Protein AF-A0A9D0BDF8-F1 (afdb_monomer)

Nearest PDB structures (foldseek):
  3rpx-assembly1_A  TM=2.434E-01  e=1.117E+00  Homo sapiens

Solvent-accessible surface area (backbone atoms only — not comparable to full-atom values): 18362 Å² total; per-residue (Å²): 134,88,81,87,85,87,86,87,80,88,89,82,82,80,90,77,87,82,80,87,76,87,83,81,85,88,82,87,87,82,87,82,90,82,86,87,84,90,85,91,86,85,92,78,85,82,84,83,81,87,69,88,80,82,84,83,92,78,92,82,90,80,85,90,83,89,82,81,89,81,90,84,88,79,90,85,92,78,92,77,92,78,86,87,81,85,83,79,83,76,85,73,82,85,75,82,74,79,57,76,63,60,61,54,57,58,58,61,70,69,71,66,81,78,69,90,42,50,74,74,43,56,71,68,56,55,42,22,70,72,40,80,70,56,58,59,74,75,45,75,49,71,53,50,76,67,57,33,53,51,50,22,63,71,64,72,43,79,70,94,62,54,65,46,56,32,30,64,60,91,62,35,33,40,37,69,48,74,37,61,34,90,84,43,59,36,32,35,38,39,33,34,40,78,72,22,25,65,44,55,45,56,24,31,43,50,63,96,66,40,70,68,63,59,37,63,89,54,31,56,59,46,49,70,35,37,66,40,98,86,62,42,59,65,61,84,69,85,80,50,92,88,16,58,47,39,50,50,28,52,54,42,51,53,35,49,49,49,53,51,48,61,59,48,70,62,36,80,80,56,82,78,135

Radius of gyration: 40.53 Å; Cα contacts (8 Å, |Δi|>4): 276; chains: 1; bounding box: 59×67×153 Å

Secondary structure (DSSP, 8-state):
-------PPP---------PPPPPP--------------------------SS----------------------------------------------HHHHHHHHHTT-----SSEE-S-HHHHHHHHTTT-PPPPEEEE--HHHHHHHHHHHSS--S-SEEEEEEETTEEEEEEEEESSSSEEEEEEEEETTEEEEEEEEEE--SS-GGGGSHHHHGGGTT--B-TTSSBSS-----TT-HHHHHHHHHHHHHHHHHHHHHHTTTT----

Sequence (273 aa):
MSDSGLQEWPVSRRGSRARVIPLARAATQRRAILEAPNRLKGKGQAVVCSSADGVIETGCRSATAAFRCLAADEHTTAESDILGCRVNNYHRPFVLFPNRYSLLSLLLLIASPLLAGGVYQQPEEFLSQTFDGSPPPATVVWLTGERKKAVTRLLGHRYPSLRVRYWRRGTRSAWILEEVGKSKPITAGFVVDAGRIERVKVLIFRESRGWEIRHDFFTDQFRDAGLNEQGELDRDIDGISGATLSVRAIRKLAALALYLDAQTGNQDVQTPP

pLDDT: mean 70.88, std 28.34, range [27.38, 98.81]

Structure (mmCIF, N/CA/C/O backbone):
data_AF-A0A9D0BDF8-F1
#
_entry.id   AF-A0A9D0BDF8-F1
#
loop_
_atom_site.group_PDB
_atom_site.id
_atom_site.type_symbol
_atom_site.label_atom_id
_atom_site.label_alt_id
_atom_site.label_comp_id
_atom_site.label_asym_id
_atom_site.label_entity_id
_atom_site.label_seq_id
_atom_site.pdbx_PDB_ins_code
_atom_site.Cartn_x
_atom_site.Cartn_y
_atom_site.Cartn_z
_atom_site.occupancy
_atom_site.B_iso_or_equiv
_atom_site.auth_seq_id
_atom_site.auth_comp_id
_atom_site.auth_asym_id
_atom_site.auth_atom_id
_atom_site.pdbx_PDB_model_num
ATOM 1 N N . MET A 1 1 ? 16.307 16.762 62.718 1.00 37.69 1 MET A N 1
ATOM 2 C CA . MET A 1 1 ? 17.251 15.649 62.497 1.00 37.69 1 MET A CA 1
ATOM 3 C C . MET A 1 1 ? 17.068 15.196 61.057 1.00 37.69 1 MET A C 1
ATOM 5 O O . MET A 1 1 ? 15.965 14.796 60.725 1.00 37.69 1 MET A O 1
ATOM 9 N N . SER A 1 2 ? 17.961 15.648 60.167 1.00 39.53 2 SER A N 1
ATOM 10 C CA . SER A 1 2 ? 19.038 14.841 59.535 1.00 39.53 2 SER A CA 1
ATOM 11 C C . SER A 1 2 ? 18.492 14.034 58.342 1.00 39.53 2 SER A C 1
ATOM 13 O O . SER A 1 2 ? 17.501 13.343 58.506 1.00 39.53 2 SER A O 1
ATOM 15 N N . ASP A 1 3 ? 19.046 14.038 57.134 1.00 38.34 3 ASP A N 1
ATOM 16 C CA . ASP A 1 3 ? 20.321 14.561 56.659 1.00 38.34 3 ASP A CA 1
ATOM 17 C C . ASP A 1 3 ? 20.301 14.659 55.118 1.00 38.34 3 ASP A C 1
ATOM 19 O O . ASP A 1 3 ? 19.626 13.898 54.428 1.00 38.34 3 ASP A O 1
ATOM 23 N N . SER A 1 4 ? 21.055 15.640 54.646 1.00 42.69 4 SER A N 1
ATOM 24 C CA . SER A 1 4 ? 21.729 15.886 53.367 1.00 42.69 4 SER A CA 1
ATOM 25 C C . SER A 1 4 ? 22.050 14.681 52.460 1.00 42.69 4 SER A C 1
ATOM 27 O O . SER A 1 4 ? 22.412 13.612 52.940 1.00 42.69 4 SER A O 1
ATOM 29 N N . GLY A 1 5 ? 22.107 14.897 51.134 1.00 36.50 5 GLY A N 1
ATOM 30 C CA . GLY A 1 5 ? 22.741 13.939 50.213 1.00 36.50 5 GLY A CA 1
ATOM 31 C C . GLY A 1 5 ? 22.673 14.287 48.722 1.00 36.50 5 GLY A C 1
ATOM 32 O O . GLY A 1 5 ? 21.816 13.783 48.010 1.00 36.50 5 GLY A O 1
ATOM 33 N N . LEU A 1 6 ? 23.586 15.149 48.270 1.00 39.00 6 LEU A N 1
ATOM 34 C CA . LEU A 1 6 ? 23.801 15.655 46.903 1.00 39.00 6 LEU A CA 1
ATOM 35 C C . LEU A 1 6 ? 24.035 14.581 45.821 1.00 39.00 6 LEU A C 1
ATOM 37 O O . LEU A 1 6 ? 24.710 13.587 46.076 1.00 39.00 6 LEU A O 1
ATOM 41 N N . GLN A 1 7 ? 23.679 14.904 44.568 1.00 35.69 7 GLN A N 1
ATOM 42 C CA . GLN A 1 7 ? 24.545 14.608 43.414 1.00 35.69 7 GLN A CA 1
ATOM 43 C C . GLN A 1 7 ? 24.289 15.579 42.246 1.00 35.69 7 GLN A C 1
ATOM 45 O O . GLN A 1 7 ? 23.385 15.408 41.430 1.00 35.69 7 GLN A O 1
ATOM 50 N N . GLU A 1 8 ? 25.117 16.623 42.190 1.00 32.56 8 GLU A N 1
ATOM 51 C CA . GLU A 1 8 ? 25.269 17.528 41.049 1.00 32.56 8 GLU A CA 1
ATOM 52 C C . GLU A 1 8 ? 26.196 16.905 39.989 1.00 32.56 8 GLU A C 1
ATOM 54 O O . GLU A 1 8 ? 27.201 16.270 40.314 1.00 32.56 8 GLU A O 1
ATOM 59 N N . TRP A 1 9 ? 25.868 17.109 38.710 1.00 37.47 9 TRP A N 1
ATOM 60 C CA . TRP A 1 9 ? 26.672 16.688 37.558 1.00 37.47 9 TRP A CA 1
ATOM 61 C C . TRP A 1 9 ? 27.488 17.865 36.990 1.00 37.47 9 TRP A C 1
ATOM 63 O O . TRP A 1 9 ? 26.939 18.957 36.825 1.00 37.47 9 TRP A O 1
ATOM 73 N N . PRO A 1 10 ? 28.767 17.673 36.608 1.00 40.97 10 PRO A N 1
ATOM 74 C CA . PRO A 1 10 ? 29.598 18.748 36.078 1.00 40.97 10 PRO A CA 1
ATOM 75 C C . PRO A 1 10 ? 29.348 18.965 34.579 1.00 40.97 10 PRO A C 1
ATOM 77 O O . PRO A 1 10 ? 29.675 18.121 33.743 1.00 40.97 10 PRO A O 1
ATOM 80 N N . VAL A 1 11 ? 28.847 20.146 34.209 1.00 40.78 11 VAL A N 1
ATOM 81 C CA . VAL A 1 11 ? 28.832 20.604 32.812 1.00 40.78 11 VAL A CA 1
ATOM 82 C C . VAL A 1 11 ? 30.118 21.378 32.540 1.00 40.78 11 VAL A C 1
ATOM 84 O O . VAL A 1 11 ? 30.297 22.508 32.986 1.00 40.78 11 VAL A O 1
ATOM 87 N N . SER A 1 12 ? 31.022 20.777 31.764 1.00 37.88 12 SER A N 1
ATOM 88 C CA . SER A 1 12 ? 32.136 21.488 31.135 1.00 37.88 12 SER A CA 1
ATOM 89 C C . SER A 1 12 ? 32.077 21.307 29.621 1.00 37.88 12 SER A C 1
ATOM 91 O O . SER A 1 12 ? 32.022 20.180 29.132 1.00 37.88 12 SER A O 1
ATOM 93 N N . ARG A 1 13 ? 32.134 22.424 28.883 1.00 37.81 13 ARG A N 1
ATOM 94 C CA . ARG A 1 13 ? 33.117 22.720 27.818 1.00 37.81 13 ARG A CA 1
ATOM 95 C C . ARG A 1 13 ? 32.580 23.732 26.797 1.00 37.81 13 ARG A C 1
ATOM 97 O O . ARG A 1 13 ? 31.610 23.491 26.097 1.00 37.81 13 ARG A O 1
ATOM 104 N N . ARG A 1 14 ? 33.391 24.784 26.649 1.00 39.09 14 ARG A N 1
ATOM 105 C CA . ARG A 1 14 ? 33.867 25.399 25.398 1.00 39.09 14 ARG A CA 1
ATOM 106 C C . ARG A 1 14 ? 32.837 25.917 24.388 1.00 39.09 14 ARG A C 1
ATOM 108 O O . ARG A 1 14 ? 32.332 25.207 23.533 1.00 39.09 14 ARG A O 1
ATOM 115 N N . GLY A 1 15 ? 32.751 27.246 24.416 1.00 36.91 15 GLY A N 1
ATOM 116 C CA . GLY A 1 15 ? 32.828 28.172 23.286 1.00 36.91 15 GLY A CA 1
ATOM 117 C C . GLY A 1 15 ? 32.858 27.600 21.867 1.00 36.91 15 GLY A C 1
ATOM 118 O O . GLY A 1 15 ? 33.781 26.894 21.468 1.00 36.91 15 GLY A O 1
ATOM 119 N N . SER A 1 16 ? 31.912 28.070 21.062 1.00 37.31 16 SER A N 1
ATOM 120 C CA . SER A 1 16 ? 32.043 28.155 19.612 1.00 37.31 16 SER A CA 1
ATOM 121 C C . SER A 1 16 ? 31.445 29.479 19.152 1.00 37.31 16 SER A C 1
ATOM 123 O O . SER A 1 16 ? 30.255 29.739 19.304 1.00 37.31 16 SER A O 1
ATOM 125 N N . ARG A 1 17 ? 32.325 30.351 18.649 1.00 36.19 17 ARG A N 1
ATOM 126 C CA . ARG A 1 17 ? 31.989 31.632 18.023 1.00 36.19 17 ARG A CA 1
ATOM 127 C C . ARG A 1 17 ? 31.141 31.362 16.778 1.00 36.19 17 ARG A C 1
ATOM 129 O O . ARG A 1 17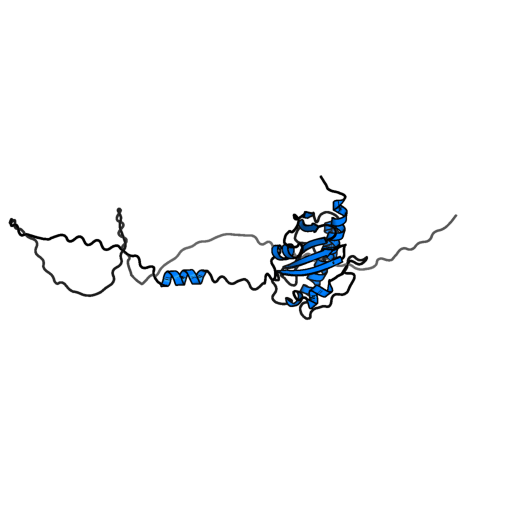 ? 31.645 30.791 15.812 1.00 36.19 17 ARG A O 1
ATOM 136 N N . ALA A 1 18 ? 29.887 31.804 16.786 1.00 33.88 18 ALA A N 1
ATOM 137 C CA . ALA A 1 18 ? 29.062 31.867 15.588 1.00 33.88 18 ALA A CA 1
ATOM 138 C C . ALA A 1 18 ? 29.604 32.974 14.671 1.00 33.88 18 ALA A C 1
ATOM 140 O O . ALA A 1 18 ? 29.639 34.150 15.032 1.00 33.88 18 ALA A O 1
ATOM 141 N N . ARG A 1 19 ? 30.092 32.574 13.495 1.00 35.50 19 ARG A N 1
ATOM 142 C CA . ARG A 1 19 ? 30.573 33.467 12.442 1.00 35.50 19 ARG A CA 1
ATOM 143 C C . ARG A 1 19 ? 29.362 33.842 11.583 1.00 35.50 19 ARG A C 1
ATOM 145 O O . ARG A 1 19 ? 28.806 32.990 10.901 1.00 35.50 19 ARG A O 1
ATOM 152 N N . VAL A 1 20 ? 28.931 35.097 11.671 1.00 35.53 20 VAL A N 1
ATOM 153 C CA . VAL A 1 20 ? 27.854 35.663 10.849 1.00 35.53 20 VAL A CA 1
ATOM 154 C C . VAL A 1 20 ? 28.408 35.904 9.441 1.00 35.53 20 VAL A C 1
ATOM 156 O O . VAL A 1 20 ? 29.346 36.679 9.273 1.00 35.53 20 VAL A O 1
ATOM 159 N N . ILE A 1 21 ? 27.855 35.216 8.441 1.00 35.53 21 ILE A N 1
ATOM 160 C CA . ILE A 1 21 ? 28.111 35.453 7.013 1.00 35.53 21 ILE A CA 1
ATOM 161 C C . ILE A 1 21 ? 26.899 36.226 6.469 1.00 35.53 21 ILE A C 1
ATOM 163 O O . ILE A 1 21 ? 25.776 35.742 6.625 1.00 35.53 21 ILE A O 1
ATOM 167 N N . PRO A 1 22 ? 27.069 37.415 5.866 1.00 37.50 22 PRO A N 1
ATOM 168 C CA . PRO A 1 22 ? 25.944 38.186 5.353 1.00 37.50 22 PRO A CA 1
ATOM 169 C C . PRO A 1 22 ? 25.428 37.612 4.023 1.00 37.50 22 PRO A C 1
ATOM 171 O O . PRO A 1 22 ? 26.199 37.365 3.096 1.00 37.50 22 PRO A O 1
ATOM 174 N N . LEU A 1 23 ? 24.104 37.443 3.923 1.00 36.75 23 LEU A N 1
ATOM 175 C CA . LEU A 1 23 ? 23.395 37.215 2.663 1.00 36.75 23 LEU A CA 1
ATOM 176 C C . LEU A 1 23 ? 23.435 38.492 1.810 1.00 36.75 23 LEU A C 1
ATOM 178 O O . LEU A 1 23 ? 22.924 39.539 2.212 1.00 36.75 23 LEU A O 1
ATOM 182 N N . ALA A 1 24 ? 24.002 38.387 0.610 1.00 36.03 24 ALA A N 1
ATOM 183 C CA . ALA A 1 24 ? 23.931 39.422 -0.410 1.00 36.03 24 ALA A CA 1
ATOM 184 C C . ALA A 1 24 ? 22.503 39.524 -0.980 1.00 36.03 24 ALA A C 1
ATOM 186 O O . ALA A 1 24 ? 21.914 38.539 -1.426 1.00 36.03 24 ALA A O 1
ATOM 187 N N . ARG A 1 25 ? 21.959 40.746 -0.962 1.00 33.75 25 ARG A N 1
ATOM 188 C CA . ARG A 1 25 ? 20.724 41.161 -1.640 1.00 33.75 25 ARG A CA 1
ATOM 189 C C . ARG A 1 25 ? 20.909 41.085 -3.158 1.00 33.75 25 ARG A C 1
ATOM 191 O O . ARG A 1 25 ? 21.804 41.733 -3.689 1.00 33.75 25 ARG A O 1
ATOM 198 N N . ALA A 1 26 ? 20.004 40.401 -3.853 1.00 34.12 26 ALA A N 1
ATOM 199 C CA . ALA A 1 26 ? 19.794 40.581 -5.285 1.00 34.12 26 ALA A CA 1
ATOM 200 C C . ALA A 1 26 ? 18.533 41.429 -5.495 1.00 34.12 26 ALA A C 1
ATOM 202 O O . ALA A 1 26 ? 17.416 40.978 -5.255 1.00 34.12 26 ALA A O 1
ATOM 203 N N . ALA A 1 27 ? 18.725 42.671 -5.925 1.00 32.84 27 ALA A N 1
ATOM 204 C CA . ALA A 1 27 ? 17.692 43.501 -6.521 1.00 32.84 27 ALA A CA 1
ATOM 205 C C . ALA A 1 27 ? 18.365 44.397 -7.560 1.00 32.84 27 ALA A C 1
ATOM 207 O O . ALA A 1 27 ? 19.327 45.090 -7.230 1.00 32.84 27 ALA A O 1
ATOM 208 N N . THR A 1 28 ? 17.852 44.403 -8.790 1.00 32.88 28 THR A N 1
ATOM 209 C CA . THR A 1 28 ? 17.355 45.607 -9.484 1.00 32.88 28 THR A CA 1
ATOM 210 C C . THR A 1 28 ? 17.317 45.380 -10.996 1.00 32.88 28 THR A C 1
ATOM 212 O O . THR A 1 28 ? 18.282 44.994 -11.644 1.00 32.88 28 THR A O 1
ATOM 215 N N . GLN A 1 29 ? 16.135 45.650 -11.524 1.00 37.53 29 GLN A N 1
ATOM 216 C CA . GLN A 1 29 ? 15.699 45.685 -12.909 1.00 37.53 29 GLN A CA 1
ATOM 217 C C . GLN A 1 29 ? 15.953 47.088 -13.491 1.00 37.53 29 GLN A C 1
ATOM 219 O O . GLN A 1 29 ? 15.623 48.051 -12.804 1.00 37.53 29 GLN A O 1
ATOM 224 N N . ARG A 1 30 ? 16.449 47.217 -14.740 1.00 34.56 30 ARG A N 1
ATOM 225 C CA . ARG A 1 30 ? 15.969 48.163 -15.794 1.00 34.56 30 ARG A CA 1
ATOM 226 C C . ARG A 1 30 ? 16.976 48.440 -16.930 1.00 34.56 30 ARG A C 1
ATOM 228 O O . ARG A 1 30 ? 18.119 48.768 -16.654 1.00 34.56 30 ARG A O 1
ATOM 235 N N . ARG A 1 31 ? 16.390 48.552 -18.142 1.00 32.47 31 ARG A N 1
ATOM 236 C CA . ARG A 1 31 ? 16.770 49.369 -19.331 1.00 32.47 31 ARG A CA 1
ATOM 237 C C . ARG A 1 31 ? 18.073 48.954 -20.055 1.00 32.47 31 ARG A C 1
ATOM 239 O O . ARG A 1 31 ? 18.980 48.451 -19.428 1.00 32.47 31 ARG A O 1
ATOM 246 N N . ALA A 1 32 ? 18.240 49.098 -21.370 1.00 29.33 32 ALA A N 1
ATOM 247 C CA . ALA A 1 32 ? 17.619 49.998 -22.337 1.00 29.33 32 ALA A CA 1
ATOM 248 C C . ALA A 1 3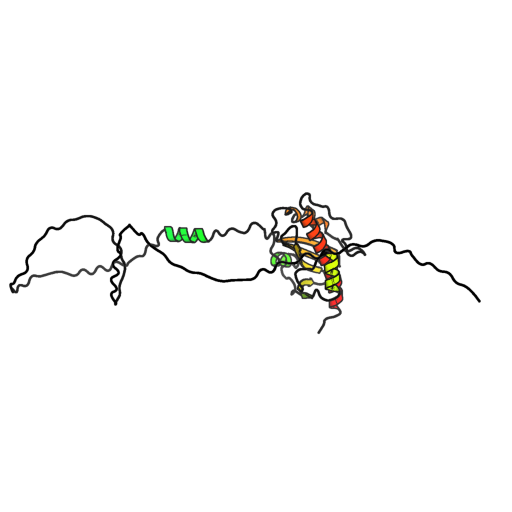2 ? 17.624 49.403 -23.762 1.00 29.33 32 ALA A C 1
ATOM 250 O O . ALA A 1 32 ? 18.473 48.591 -24.115 1.00 29.33 32 ALA A O 1
ATOM 251 N N . ILE A 1 33 ? 16.670 49.884 -24.557 1.00 35.75 33 ILE A N 1
ATOM 252 C CA . ILE A 1 33 ? 16.632 49.888 -26.023 1.00 35.75 33 ILE A CA 1
ATOM 253 C C . ILE A 1 33 ? 17.636 50.937 -26.537 1.00 35.75 33 ILE A C 1
ATOM 255 O O . ILE A 1 33 ? 17.695 52.006 -25.931 1.00 35.75 33 ILE A O 1
ATOM 259 N N . LEU A 1 34 ? 18.347 50.662 -27.643 1.00 31.53 34 LEU A N 1
ATOM 260 C CA . LEU A 1 34 ? 18.823 51.651 -28.634 1.00 31.53 34 LEU A CA 1
ATOM 261 C C . LEU A 1 34 ? 19.295 50.959 -29.943 1.00 31.53 34 LEU A C 1
ATOM 263 O O . LEU A 1 34 ? 20.257 50.198 -29.954 1.00 31.53 34 LEU A O 1
ATOM 267 N N . GLU A 1 35 ? 18.498 51.195 -30.992 1.00 28.38 35 GLU A N 1
ATOM 268 C CA . GLU A 1 35 ? 18.730 51.355 -32.452 1.00 28.38 35 GLU A CA 1
ATOM 269 C C . GLU A 1 35 ? 20.159 51.142 -33.027 1.00 28.38 35 GLU A C 1
ATOM 271 O O . GLU A 1 35 ? 21.114 51.717 -32.524 1.00 28.38 35 GLU A O 1
ATOM 276 N N . ALA A 1 36 ? 20.387 50.264 -34.031 1.00 28.02 36 ALA A N 1
ATOM 277 C CA . ALA A 1 36 ? 20.194 50.372 -35.512 1.00 28.02 36 ALA A CA 1
ATOM 278 C C . ALA A 1 36 ? 21.563 50.594 -36.245 1.00 28.02 36 ALA A C 1
ATOM 280 O O . ALA A 1 36 ? 22.527 50.890 -35.544 1.00 28.02 36 ALA A O 1
ATOM 281 N N . PRO A 1 37 ? 21.748 50.518 -37.596 1.00 42.09 37 PRO A N 1
ATOM 282 C CA . PRO A 1 37 ? 20.917 50.003 -38.698 1.00 42.09 37 PRO A CA 1
ATOM 283 C C . PRO A 1 37 ? 21.673 49.147 -39.781 1.00 42.09 37 PRO A C 1
ATOM 285 O O . PRO A 1 37 ? 22.894 49.059 -39.825 1.00 42.09 37 PRO A O 1
ATOM 288 N N . ASN A 1 38 ? 20.885 48.635 -40.741 1.00 27.38 38 ASN A N 1
ATOM 289 C CA . ASN A 1 38 ? 21.140 48.476 -42.192 1.00 27.38 38 ASN A CA 1
ATOM 290 C C . ASN A 1 38 ? 22.241 47.532 -42.741 1.00 27.38 38 ASN A C 1
ATOM 292 O O . ASN A 1 38 ? 23.428 47.825 -42.656 1.00 27.38 38 ASN A O 1
ATOM 296 N N . ARG A 1 39 ? 21.828 46.527 -43.538 1.00 28.52 39 ARG A N 1
ATOM 297 C CA . ARG A 1 39 ? 22.073 46.485 -45.004 1.00 28.52 39 ARG A CA 1
ATOM 298 C C . ARG A 1 39 ? 21.407 45.253 -45.639 1.00 28.52 39 ARG A C 1
ATOM 300 O O . ARG A 1 39 ? 21.904 44.136 -45.547 1.00 28.52 39 ARG A O 1
ATOM 307 N N . LEU A 1 40 ? 20.302 45.493 -46.343 1.00 33.44 40 LEU A N 1
ATOM 308 C CA . LEU A 1 40 ? 19.636 44.543 -47.239 1.00 33.44 40 LEU A CA 1
ATOM 309 C C . LEU A 1 40 ? 20.284 44.563 -48.634 1.00 33.44 40 LEU A C 1
ATOM 311 O O . LEU A 1 40 ? 20.531 45.631 -49.197 1.00 33.44 40 LEU A O 1
ATOM 315 N N . LYS A 1 41 ? 20.471 43.385 -49.237 1.00 31.59 41 LYS A N 1
ATOM 316 C CA . LYS A 1 41 ? 20.535 43.190 -50.695 1.00 31.59 41 LYS A CA 1
ATOM 317 C C . LYS A 1 41 ? 19.875 41.854 -51.035 1.00 31.59 41 LYS A C 1
ATOM 319 O O . LYS A 1 41 ? 20.350 40.814 -50.604 1.00 31.59 41 LYS A O 1
ATOM 324 N N . GLY A 1 42 ? 18.810 41.904 -51.831 1.00 30.91 42 GLY A N 1
ATOM 325 C CA . GLY A 1 42 ? 18.165 40.719 -52.402 1.00 30.91 42 GLY A CA 1
ATOM 326 C C . GLY A 1 42 ? 16.703 40.981 -52.735 1.00 30.91 42 GLY A C 1
ATOM 327 O O . GLY A 1 42 ? 15.824 40.644 -51.957 1.00 30.91 42 GLY A O 1
ATOM 328 N N . LYS A 1 43 ? 16.470 41.667 -53.857 1.00 32.09 43 LYS A N 1
ATOM 329 C CA . LYS A 1 43 ? 15.164 42.118 -54.354 1.00 32.09 43 LYS A CA 1
ATOM 330 C C . LYS A 1 43 ? 14.266 40.942 -54.762 1.00 32.09 43 LYS A C 1
ATOM 332 O O . LYS A 1 43 ? 14.699 40.070 -55.503 1.00 32.09 43 LYS A O 1
ATOM 337 N N . GLY A 1 44 ? 13.001 41.030 -54.367 1.00 32.16 44 GLY A N 1
ATOM 338 C CA . GLY A 1 44 ? 11.866 40.274 -54.893 1.00 32.16 44 GLY A CA 1
ATOM 339 C C . GLY A 1 44 ? 10.589 40.924 -54.371 1.00 32.16 44 GLY A C 1
ATOM 340 O O . GLY A 1 44 ? 10.078 40.531 -53.330 1.00 32.16 44 GLY A O 1
ATOM 341 N N . GLN A 1 45 ? 10.161 42.011 -55.016 1.00 35.12 45 GLN A N 1
ATOM 342 C CA . GLN A 1 45 ? 8.965 42.768 -54.642 1.00 35.12 45 GLN A CA 1
ATOM 343 C C . GLN A 1 45 ? 7.710 41.920 -54.884 1.00 35.12 45 GLN A C 1
ATOM 345 O O . GLN A 1 45 ? 7.429 41.542 -56.018 1.00 35.12 45 GLN A O 1
ATOM 350 N N . ALA A 1 46 ? 6.955 41.661 -53.817 1.00 31.48 46 ALA A N 1
ATOM 351 C CA . ALA A 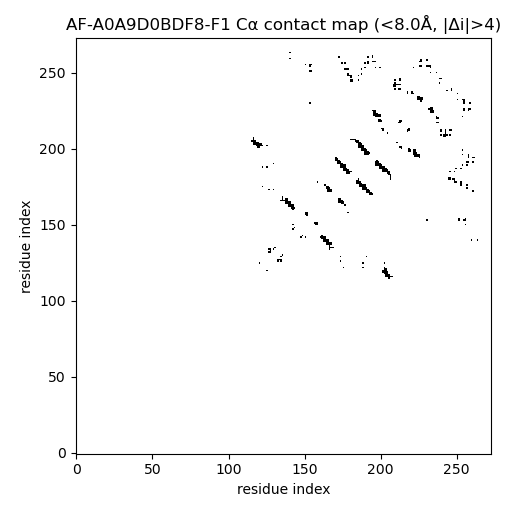1 46 ? 5.554 41.278 -53.895 1.00 31.48 46 ALA A CA 1
ATOM 352 C C . ALA A 1 46 ? 4.729 42.564 -54.027 1.00 31.48 46 ALA A C 1
ATOM 354 O O . ALA A 1 46 ? 4.750 43.419 -53.140 1.00 31.48 46 ALA A O 1
ATOM 355 N N . VAL A 1 47 ? 4.045 42.720 -55.156 1.00 32.41 47 VAL A N 1
ATOM 356 C CA . VAL A 1 47 ? 3.031 43.759 -55.339 1.00 32.41 47 VAL A CA 1
ATOM 357 C C . VAL A 1 47 ? 1.741 43.222 -54.728 1.00 32.41 47 VAL A C 1
ATOM 359 O O . VAL A 1 47 ? 1.182 42.242 -55.211 1.00 32.41 47 VAL A O 1
ATOM 362 N N . VAL A 1 48 ? 1.307 43.840 -53.631 1.00 29.53 48 VAL A N 1
ATOM 363 C CA . VAL A 1 48 ? -0.010 43.616 -53.029 1.00 29.53 48 VAL A CA 1
ATOM 364 C C . VAL A 1 48 ? -0.987 44.543 -53.743 1.00 29.53 48 VAL A C 1
ATOM 366 O O . VAL A 1 48 ? -0.975 45.750 -53.514 1.00 29.53 48 VAL A O 1
ATOM 369 N N . CYS A 1 49 ? -1.823 43.982 -54.612 1.00 28.36 49 CYS A N 1
ATOM 370 C CA . CYS A 1 49 ? -3.041 44.642 -55.066 1.00 28.36 49 CYS A CA 1
ATOM 371 C C . CYS A 1 49 ? -4.166 44.206 -54.125 1.00 28.36 49 CYS A C 1
ATOM 373 O O . CYS A 1 49 ? -4.545 43.039 -54.111 1.00 28.36 49 CYS A O 1
ATOM 375 N N . SER A 1 50 ? -4.666 45.134 -53.310 1.00 29.64 50 SER A N 1
ATOM 376 C CA . SER A 1 50 ? -5.931 44.961 -52.598 1.00 29.64 50 SER A CA 1
ATOM 377 C C . SER A 1 50 ? -7.048 45.395 -53.539 1.00 29.64 50 SER A C 1
ATOM 379 O O . SER A 1 50 ? -7.124 46.574 -53.885 1.00 29.64 50 SER A O 1
ATOM 381 N N . SER A 1 51 ? -7.897 44.462 -53.961 1.00 32.97 51 SER A N 1
ATOM 382 C CA . SER A 1 51 ? -9.246 44.788 -54.410 1.00 32.97 51 SER A CA 1
ATOM 383 C C . SER A 1 51 ? -10.214 44.330 -53.329 1.00 32.97 51 SER A C 1
ATOM 385 O O . SER A 1 51 ? -10.201 43.170 -52.910 1.00 32.97 51 SER A O 1
ATOM 387 N N . ALA A 1 52 ? -11.047 45.262 -52.867 1.00 43.03 52 ALA A N 1
ATOM 388 C CA . ALA A 1 52 ? -12.330 44.891 -52.301 1.00 43.03 52 ALA A CA 1
ATOM 389 C C . ALA A 1 52 ? -13.077 44.064 -53.358 1.00 43.03 52 ALA A C 1
ATOM 391 O O . ALA A 1 52 ? -12.945 44.328 -54.552 1.00 43.03 52 ALA A O 1
ATOM 392 N N . ASP A 1 53 ? -13.816 43.068 -52.887 1.00 36.16 53 ASP A N 1
ATOM 393 C CA . ASP A 1 53 ? -14.692 42.197 -53.672 1.00 36.16 53 ASP A CA 1
ATOM 394 C C . ASP A 1 53 ? -14.017 40.981 -54.328 1.00 36.16 53 ASP A C 1
ATOM 396 O O . ASP A 1 53 ? -13.819 40.907 -55.531 1.00 36.16 53 ASP A O 1
ATOM 400 N N . GLY A 1 54 ? -13.770 39.971 -53.486 1.00 33.81 54 GLY A N 1
ATOM 401 C CA . GLY A 1 54 ? -14.073 38.570 -53.792 1.00 33.81 54 GLY A CA 1
ATOM 402 C C . GLY A 1 54 ? -13.179 37.794 -54.774 1.00 33.81 54 GLY A C 1
ATOM 403 O O . GLY A 1 54 ? -12.731 38.285 -55.797 1.00 33.81 54 GLY A O 1
ATOM 404 N N . VAL A 1 55 ? -13.101 36.485 -54.493 1.00 30.66 55 VAL A N 1
ATOM 405 C CA . VAL A 1 55 ? -12.886 35.374 -55.446 1.00 30.66 55 VAL A CA 1
ATOM 406 C C . VAL A 1 55 ? -11.438 34.860 -55.645 1.00 30.66 55 VAL A C 1
ATOM 408 O O . VAL A 1 55 ? -10.615 35.439 -56.336 1.00 30.66 55 VAL A O 1
ATOM 411 N N . ILE A 1 56 ? -11.227 33.664 -55.067 1.00 30.42 56 ILE A N 1
ATOM 412 C CA . ILE A 1 56 ? -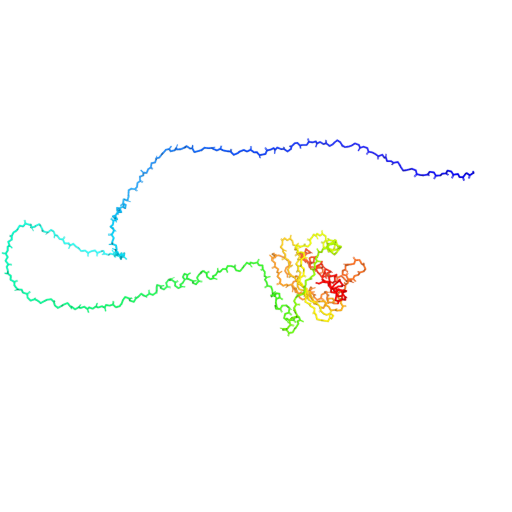10.587 32.439 -55.605 1.00 30.42 56 ILE A CA 1
ATOM 413 C C . ILE A 1 56 ? -9.131 32.530 -56.113 1.00 30.42 56 ILE A C 1
ATOM 415 O O . ILE A 1 56 ? -8.858 32.948 -57.233 1.00 30.42 56 ILE A O 1
ATOM 419 N N . GLU A 1 57 ? -8.207 31.936 -55.346 1.00 31.69 57 GLU A N 1
ATOM 420 C CA . GLU A 1 57 ? -6.912 31.467 -55.852 1.00 31.69 57 GLU A CA 1
ATOM 421 C C . GLU A 1 57 ? -7.059 30.102 -56.550 1.00 31.69 57 GLU A C 1
ATOM 423 O O . GLU A 1 57 ? -7.363 29.089 -55.920 1.00 31.69 57 GLU A O 1
ATOM 428 N N . THR A 1 58 ? -6.734 30.043 -57.841 1.00 36.53 58 THR A N 1
ATOM 429 C CA . THR A 1 58 ? -6.195 28.825 -58.464 1.00 36.53 58 THR A CA 1
ATOM 430 C C . THR A 1 58 ? -4.886 29.165 -59.156 1.00 36.53 58 THR A C 1
ATOM 432 O O . THR A 1 58 ? -4.864 29.847 -60.179 1.00 36.53 58 THR A O 1
ATOM 435 N N . GLY A 1 59 ? -3.785 28.682 -58.580 1.00 33.72 59 GLY A N 1
ATOM 436 C CA . GLY A 1 59 ? -2.459 28.752 -59.177 1.00 33.72 59 GLY A CA 1
ATOM 437 C C . GLY A 1 59 ? -2.339 27.809 -60.372 1.00 33.72 59 GLY A C 1
ATOM 438 O O . GLY A 1 59 ? -2.594 26.612 -60.256 1.00 33.72 59 GLY A O 1
ATOM 439 N N . CYS A 1 60 ? -1.895 28.344 -61.508 1.00 29.36 60 CYS A N 1
ATOM 440 C CA . CYS A 1 60 ? -1.518 27.560 -62.677 1.00 29.36 60 CYS A CA 1
ATOM 441 C C . CYS A 1 60 ? -0.053 27.857 -63.030 1.00 29.36 60 CYS A C 1
ATOM 443 O O . CYS A 1 60 ? 0.295 28.966 -63.430 1.00 29.36 60 CYS A O 1
ATOM 445 N N . ARG A 1 61 ? 0.819 26.855 -62.856 1.00 34.12 61 ARG A N 1
ATOM 446 C CA . ARG A 1 61 ? 2.154 26.780 -63.470 1.00 34.12 61 ARG A CA 1
ATOM 447 C C . ARG A 1 61 ? 2.061 25.828 -64.661 1.00 34.12 61 ARG A C 1
ATOM 449 O O . ARG A 1 61 ? 1.752 24.667 -64.433 1.00 34.12 61 ARG A O 1
ATOM 456 N N . SER A 1 62 ? 2.364 26.297 -65.872 1.00 32.94 62 SER A N 1
ATOM 457 C CA . SER A 1 62 ? 2.966 25.549 -67.002 1.00 32.94 62 SER A CA 1
ATOM 458 C C . SER A 1 62 ? 2.927 26.468 -68.234 1.00 32.94 62 SER A C 1
ATOM 460 O O . SER A 1 62 ? 1.870 26.986 -68.566 1.00 32.94 62 SER A O 1
ATOM 462 N N . ALA A 1 63 ? 4.067 26.962 -68.712 1.00 34.25 63 ALA A N 1
ATOM 463 C CA . ALA A 1 63 ? 4.819 26.459 -69.869 1.00 34.25 63 ALA A CA 1
ATOM 464 C C . ALA A 1 63 ? 4.127 26.644 -71.241 1.00 34.25 63 ALA A C 1
ATOM 466 O O . ALA A 1 63 ? 3.134 25.998 -71.554 1.00 34.25 63 ALA A O 1
ATOM 467 N N . THR A 1 64 ? 4.797 27.460 -72.064 1.00 35.44 64 THR A N 1
ATOM 468 C CA . THR A 1 64 ? 4.863 27.405 -73.536 1.00 35.44 64 THR A CA 1
ATOM 469 C C . THR A 1 64 ? 3.634 27.853 -74.333 1.00 35.44 64 THR A C 1
ATOM 471 O O . THR A 1 64 ? 2.706 27.085 -74.534 1.00 35.44 64 THR A O 1
ATOM 474 N N . ALA A 1 65 ? 3.700 29.056 -74.913 1.00 34.97 65 ALA A N 1
ATOM 475 C CA . ALA A 1 65 ? 3.595 29.292 -76.363 1.00 34.97 65 ALA A CA 1
ATOM 476 C C . ALA A 1 65 ? 3.452 30.794 -76.652 1.00 34.97 65 ALA A C 1
ATOM 478 O O . ALA A 1 65 ? 2.716 31.518 -75.989 1.00 34.97 65 ALA A O 1
ATOM 479 N N . ALA A 1 66 ? 4.207 31.246 -77.646 1.00 33.88 66 ALA A N 1
ATOM 480 C CA . ALA A 1 66 ? 4.277 32.615 -78.121 1.00 33.88 66 ALA A CA 1
ATOM 481 C C . ALA A 1 66 ? 2.993 33.056 -78.837 1.00 33.88 66 ALA A C 1
ATOM 483 O O . ALA A 1 66 ? 2.445 32.288 -79.622 1.00 33.88 66 ALA A O 1
ATOM 484 N N . PHE A 1 67 ? 2.620 34.330 -78.694 1.00 32.19 67 PHE A N 1
ATOM 485 C CA . PHE A 1 67 ? 1.969 35.062 -79.779 1.00 32.19 67 PHE A CA 1
ATOM 486 C C . PHE A 1 67 ? 2.572 36.460 -79.928 1.00 32.19 67 PHE A C 1
ATOM 488 O O . PHE A 1 67 ? 2.820 37.177 -78.960 1.00 32.19 67 PHE A O 1
ATOM 495 N N . ARG A 1 68 ? 2.892 36.759 -81.187 1.00 31.27 68 ARG A N 1
ATOM 496 C CA . ARG A 1 68 ? 3.519 37.968 -81.719 1.00 31.27 68 ARG A CA 1
ATOM 497 C C . ARG A 1 68 ? 2.491 39.099 -81.831 1.00 31.27 68 ARG A C 1
ATOM 499 O O . ARG A 1 68 ? 1.299 38.842 -81.936 1.00 31.27 68 ARG A O 1
ATOM 506 N N . CYS A 1 69 ? 3.021 40.319 -81.863 1.00 29.98 69 CYS A N 1
ATOM 507 C CA . CYS A 1 69 ? 2.368 41.611 -82.071 1.00 29.98 69 CYS A CA 1
ATOM 508 C C . CYS A 1 69 ? 1.210 41.625 -83.081 1.00 29.98 69 CYS A C 1
ATOM 510 O O . CYS A 1 69 ? 1.335 41.020 -84.140 1.00 29.98 69 CYS A O 1
ATOM 512 N N . LEU A 1 70 ? 0.228 42.503 -82.855 1.00 34.28 70 LEU A N 1
ATOM 513 C CA . LEU A 1 70 ? -0.114 43.544 -83.831 1.00 34.28 70 LEU A CA 1
ATOM 514 C C . LEU A 1 70 ? -0.810 44.717 -83.122 1.00 34.28 70 LEU A C 1
ATOM 516 O O . LEU A 1 70 ? -1.761 44.525 -82.370 1.00 34.28 70 LEU A O 1
ATOM 520 N N . ALA A 1 71 ? -0.294 45.919 -83.356 1.00 37.53 71 ALA A N 1
ATOM 521 C CA . ALA A 1 71 ? -0.984 47.170 -83.090 1.00 37.53 71 ALA A CA 1
ATOM 522 C C . ALA A 1 71 ? -2.029 47.403 -84.189 1.00 37.53 71 ALA A C 1
ATOM 524 O O . ALA A 1 71 ? -1.717 47.183 -85.357 1.00 37.53 71 ALA A O 1
ATOM 525 N N . ALA A 1 72 ? -3.220 47.864 -83.814 1.00 33.19 72 ALA A N 1
ATOM 526 C CA . ALA A 1 72 ? -4.122 48.647 -84.655 1.00 33.19 72 ALA A CA 1
ATOM 527 C C . ALA A 1 72 ? -5.268 49.154 -83.770 1.00 33.19 72 ALA A C 1
ATOM 529 O O . ALA A 1 72 ? -6.100 48.369 -83.324 1.00 33.19 72 ALA A O 1
ATOM 530 N N . ASP A 1 73 ? -5.278 50.455 -83.506 1.00 32.81 73 ASP A N 1
ATOM 531 C CA . ASP A 1 73 ? -6.467 51.190 -83.094 1.00 32.81 73 ASP A CA 1
ATOM 532 C C . ASP A 1 73 ? -6.690 52.225 -84.195 1.00 32.81 73 ASP A C 1
ATOM 534 O O . ASP A 1 73 ? -5.820 53.062 -84.415 1.00 32.81 73 ASP A O 1
ATOM 538 N N . GLU A 1 74 ? -7.757 52.058 -84.972 1.00 37.22 74 GLU A N 1
ATOM 539 C CA . GLU A 1 74 ? -8.599 53.152 -85.462 1.00 37.22 74 GLU A CA 1
ATOM 540 C C . GLU A 1 74 ? -9.757 52.600 -86.303 1.00 37.22 74 GLU A C 1
ATOM 542 O O . GLU A 1 74 ? -9.568 51.806 -87.220 1.00 37.22 74 GLU A O 1
ATOM 547 N N . HIS A 1 75 ? -10.953 53.077 -85.948 1.00 36.38 75 HIS A N 1
ATOM 548 C CA . HIS A 1 75 ? -12.142 53.297 -86.771 1.00 36.38 75 HIS A CA 1
ATOM 549 C C . HIS A 1 75 ? -12.511 52.267 -87.854 1.00 36.38 75 HIS A C 1
ATOM 551 O O . HIS A 1 75 ? -11.842 52.146 -88.873 1.00 36.38 75 HIS A O 1
ATOM 557 N N . THR A 1 76 ? -13.711 51.681 -87.735 1.00 31.88 76 THR A N 1
ATOM 558 C CA . THR A 1 76 ? -14.829 51.848 -88.698 1.00 31.88 76 THR A CA 1
ATOM 559 C C . THR A 1 76 ? -16.016 50.959 -88.300 1.00 31.88 76 THR A C 1
ATOM 561 O O . THR A 1 76 ? -15.872 49.785 -87.976 1.00 31.88 76 THR A O 1
ATOM 564 N N . THR A 1 77 ? -17.206 51.554 -88.325 1.00 41.12 77 THR A N 1
ATOM 565 C CA . THR A 1 77 ? -18.526 50.923 -88.230 1.00 41.12 77 THR A CA 1
ATOM 566 C C . THR A 1 77 ? -18.811 50.016 -89.426 1.00 41.12 77 THR A C 1
ATOM 568 O O . THR A 1 77 ? -18.768 50.499 -90.556 1.00 41.12 77 THR A O 1
ATOM 571 N N . ALA A 1 78 ? -19.208 48.763 -89.198 1.00 31.61 78 ALA A N 1
ATOM 572 C CA . ALA A 1 78 ? -20.008 48.004 -90.157 1.00 31.61 78 ALA A CA 1
ATOM 573 C C . ALA A 1 78 ? -20.737 46.836 -89.476 1.00 31.61 78 ALA A C 1
ATOM 575 O O . ALA A 1 78 ? -20.146 45.995 -88.806 1.00 31.61 78 ALA A O 1
ATOM 576 N N . GLU A 1 79 ? -22.044 46.837 -89.681 1.00 38.94 79 GLU A N 1
ATOM 577 C CA . GLU A 1 79 ? -23.013 45.775 -89.456 1.00 38.94 79 GLU A CA 1
ATOM 578 C C . GLU A 1 79 ? -22.662 44.529 -90.293 1.00 38.94 79 GLU A C 1
ATOM 580 O O . GLU A 1 79 ? -22.346 44.646 -91.476 1.00 38.94 79 GLU A O 1
ATOM 585 N N . SER A 1 80 ? -22.692 43.333 -89.698 1.00 37.94 80 SER A N 1
ATOM 586 C CA . SER A 1 80 ? -23.075 42.092 -90.393 1.00 37.94 80 SER A CA 1
ATOM 587 C C . SER A 1 80 ? -23.177 40.913 -89.423 1.00 37.94 80 SER A C 1
ATOM 589 O O . SER A 1 80 ? -22.224 40.528 -88.746 1.00 37.94 80 SER A O 1
ATOM 591 N N . ASP A 1 81 ? -24.378 40.344 -89.391 1.00 40.06 81 ASP A N 1
ATOM 592 C CA . ASP A 1 81 ? -24.704 39.020 -88.882 1.00 40.06 81 ASP A CA 1
ATOM 593 C C . ASP A 1 81 ? -23.751 37.952 -89.416 1.00 40.06 81 ASP A C 1
ATOM 595 O O . ASP A 1 81 ? -23.675 37.814 -90.631 1.00 40.06 81 ASP A O 1
ATOM 599 N N . ILE A 1 82 ? -23.161 37.113 -88.552 1.00 41.88 82 ILE A N 1
ATOM 600 C CA . ILE A 1 82 ? -22.971 35.679 -88.838 1.00 41.88 82 ILE A CA 1
ATOM 601 C C . ILE A 1 82 ? -23.086 34.857 -87.542 1.00 41.88 82 ILE A C 1
ATOM 603 O O . ILE A 1 82 ? -22.255 34.920 -86.640 1.00 41.88 82 ILE A O 1
ATOM 607 N N . LEU A 1 83 ? -24.159 34.064 -87.520 1.00 37.22 83 LEU A N 1
ATOM 608 C CA . LEU A 1 83 ? -24.317 32.709 -86.986 1.00 37.22 83 LEU A CA 1
ATOM 609 C C . LEU A 1 83 ? -23.284 32.169 -85.973 1.00 37.22 83 LEU A C 1
ATOM 611 O O . LEU A 1 83 ? -22.149 31.846 -86.306 1.00 37.22 83 LEU A O 1
ATOM 615 N N . GLY A 1 84 ? -23.832 31.742 -84.831 1.00 44.72 84 GLY A N 1
ATOM 616 C CA . GLY A 1 84 ? -23.687 30.340 -84.433 1.00 44.72 84 GLY A CA 1
ATOM 617 C C . GLY A 1 84 ? -22.513 29.991 -83.523 1.00 44.72 84 GLY A C 1
ATOM 618 O O . GLY A 1 84 ? -21.634 29.233 -83.915 1.00 44.72 84 GLY A O 1
ATOM 619 N N . CYS A 1 85 ? -22.598 30.375 -82.249 1.00 31.53 85 CYS A N 1
ATOM 620 C CA . CYS A 1 85 ? -21.865 29.700 -81.176 1.00 31.53 85 CYS A CA 1
ATOM 621 C C . CYS A 1 85 ? -22.855 29.088 -80.178 1.00 31.53 85 CYS A C 1
ATOM 623 O O . CYS A 1 85 ? -23.389 29.749 -79.290 1.00 31.53 85 CYS A O 1
ATOM 625 N N . ARG A 1 86 ? -23.115 27.787 -80.350 1.00 40.25 86 ARG A N 1
ATOM 626 C CA . ARG A 1 86 ? -23.834 26.934 -79.398 1.00 40.25 86 ARG A CA 1
ATOM 627 C C . ARG A 1 86 ? -23.004 26.853 -78.108 1.00 40.25 86 ARG A C 1
ATOM 629 O O . ARG A 1 86 ? -21.965 26.199 -78.086 1.00 40.25 86 ARG A O 1
ATOM 636 N N . VAL A 1 87 ? -23.458 27.507 -77.039 1.00 43.09 87 VAL A N 1
ATOM 637 C CA . VAL A 1 87 ? -22.867 27.386 -75.697 1.00 43.09 87 VAL A CA 1
ATOM 638 C C . VAL A 1 87 ? -23.185 25.990 -75.157 1.00 43.09 87 VAL A C 1
ATOM 640 O O . VAL A 1 87 ? -24.257 25.750 -74.607 1.00 43.09 87 VAL A O 1
ATOM 643 N N . ASN A 1 88 ? -22.268 25.039 -75.337 1.00 47.09 88 ASN A N 1
ATOM 644 C CA . ASN A 1 88 ? -22.340 23.755 -74.646 1.00 47.09 88 ASN A CA 1
ATOM 645 C C . ASN A 1 88 ? -21.827 23.939 -73.214 1.00 47.09 88 ASN A C 1
ATOM 647 O O . ASN A 1 88 ? -20.627 23.909 -72.949 1.00 47.09 88 ASN A O 1
ATOM 651 N N . ASN A 1 89 ? -22.767 24.128 -72.291 1.00 53.41 89 ASN A N 1
ATOM 652 C CA . ASN A 1 89 ? -22.524 24.125 -70.855 1.00 53.41 89 ASN A CA 1
ATOM 653 C C . ASN A 1 89 ? -22.234 22.687 -70.392 1.00 53.41 89 ASN A C 1
ATOM 655 O O . ASN A 1 89 ? -23.149 21.904 -70.146 1.00 53.41 89 ASN A O 1
ATOM 659 N N . TYR A 1 90 ? -20.956 22.325 -70.280 1.00 50.19 90 TYR A N 1
ATOM 660 C CA . TYR A 1 90 ? -20.534 21.121 -69.562 1.00 50.19 90 TYR A CA 1
ATOM 661 C C . TYR A 1 90 ? -20.098 21.515 -68.148 1.00 50.19 90 TYR A C 1
ATOM 663 O O . TYR A 1 90 ? -18.927 21.799 -67.895 1.00 50.19 90 TYR A O 1
ATOM 671 N N . HIS A 1 91 ? -21.041 21.500 -67.203 1.00 50.28 91 HIS A N 1
ATOM 672 C CA . HIS A 1 91 ? -20.710 21.450 -65.781 1.00 50.28 91 HIS A CA 1
ATOM 673 C C . HIS A 1 91 ? -20.002 20.120 -65.498 1.00 50.28 91 HIS A C 1
ATOM 675 O O . HIS A 1 91 ? -20.631 19.063 -65.455 1.00 50.28 91 HIS A O 1
ATOM 681 N N . ARG A 1 92 ? -18.682 20.154 -65.303 1.00 50.69 92 ARG A N 1
ATOM 682 C CA . ARG A 1 92 ? -17.974 19.043 -64.662 1.00 50.69 92 ARG A CA 1
ATOM 683 C C . ARG A 1 92 ? -18.072 19.226 -63.145 1.00 50.69 92 ARG A C 1
ATOM 685 O O . ARG A 1 92 ? -17.669 20.282 -62.660 1.00 50.69 92 ARG A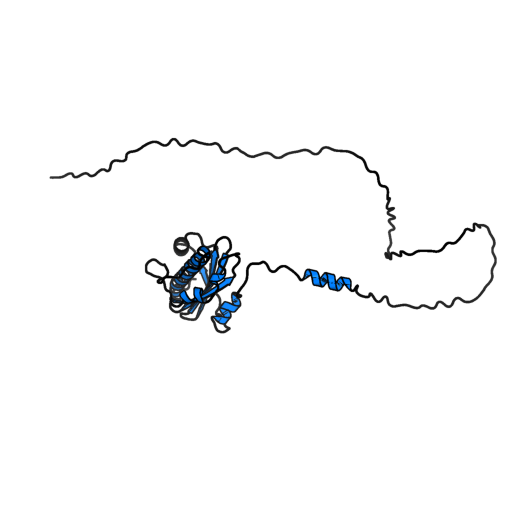 O 1
ATOM 692 N N . PRO A 1 93 ? -18.586 18.244 -62.385 1.00 49.97 93 PRO A N 1
ATOM 693 C CA . PRO A 1 93 ? -18.538 18.312 -60.934 1.00 49.97 93 PRO A CA 1
ATOM 694 C C . PRO A 1 93 ? -17.071 18.266 -60.496 1.00 49.97 93 PRO A C 1
ATOM 696 O O . PRO A 1 93 ? -16.304 17.398 -60.916 1.00 49.97 93 PRO A O 1
ATOM 699 N N . PHE A 1 94 ? -16.672 19.238 -59.680 1.00 48.84 94 PHE A N 1
ATOM 700 C CA . PHE A 1 94 ? -15.343 19.321 -59.089 1.00 48.84 94 PHE A CA 1
ATOM 701 C C . PHE A 1 94 ? -15.220 18.225 -58.022 1.00 48.84 94 PHE A C 1
ATOM 703 O O . PHE A 1 94 ? -15.561 18.421 -56.858 1.00 48.84 94 PHE A O 1
ATOM 710 N N . VAL A 1 95 ? -14.806 17.025 -58.432 1.00 53.72 95 VAL A N 1
ATOM 711 C CA . VAL A 1 95 ? -14.527 15.922 -57.507 1.00 53.72 95 VAL A CA 1
ATOM 712 C C . VAL A 1 95 ? -13.176 16.208 -56.850 1.00 53.72 95 VAL A C 1
ATOM 714 O O . VAL A 1 95 ? -12.122 16.022 -57.458 1.00 53.72 95 VAL A O 1
ATOM 717 N N . LEU A 1 96 ? -13.203 16.716 -55.616 1.00 60.09 96 LEU A N 1
ATOM 718 C CA . LEU A 1 96 ? -12.023 16.828 -54.760 1.00 60.09 96 LEU A CA 1
ATOM 719 C C . LEU A 1 96 ? -11.530 15.413 -54.436 1.00 60.09 96 LEU A C 1
ATOM 721 O O . LEU A 1 96 ? -12.027 14.767 -53.517 1.00 60.09 96 LEU A O 1
ATOM 725 N N . PHE A 1 97 ? -10.563 14.911 -55.202 1.00 52.22 97 PHE A N 1
ATOM 726 C CA . PHE A 1 97 ? -9.828 13.705 -54.834 1.00 52.22 97 PHE A CA 1
ATOM 727 C C . PHE A 1 97 ? -9.059 13.996 -53.535 1.00 52.22 97 PHE A C 1
ATOM 729 O O . PHE A 1 97 ? -8.180 14.865 -53.551 1.00 52.22 97 PHE A O 1
ATOM 736 N N . PRO A 1 98 ? -9.354 13.322 -52.404 1.00 56.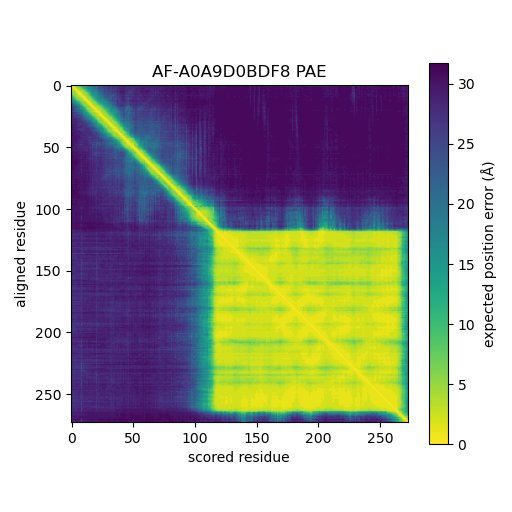38 98 PRO A N 1
ATOM 737 C CA . PRO A 1 98 ? -8.588 13.524 -51.187 1.00 56.38 98 PRO A CA 1
ATOM 738 C C . PRO A 1 98 ? -7.144 13.126 -51.476 1.00 56.38 98 PRO A C 1
ATOM 740 O O . PRO A 1 98 ? -6.851 12.016 -51.925 1.00 56.38 98 PRO A O 1
ATOM 743 N N . ASN A 1 99 ? -6.236 14.077 -51.273 1.00 58.09 99 ASN A N 1
ATOM 744 C CA . ASN A 1 99 ? -4.821 13.873 -51.504 1.00 58.09 99 ASN A CA 1
ATOM 745 C C . ASN A 1 99 ? -4.371 12.677 -50.650 1.00 58.09 99 ASN A C 1
ATOM 747 O O . ASN A 1 99 ? -4.453 12.728 -49.426 1.00 58.09 99 ASN A O 1
ATOM 751 N N . ARG A 1 100 ? -3.916 11.598 -51.294 1.00 60.66 100 ARG A N 1
ATOM 752 C CA . ARG A 1 100 ? -3.425 10.348 -50.672 1.00 60.66 100 ARG A CA 1
ATOM 753 C C . ARG A 1 100 ? -2.402 10.573 -49.551 1.00 60.66 100 ARG A C 1
ATOM 755 O O . ARG A 1 100 ? -2.287 9.762 -48.640 1.00 60.66 100 ARG A O 1
ATOM 762 N N . TYR A 1 101 ? -1.721 11.715 -49.577 1.00 63.03 101 TYR A N 1
ATOM 763 C CA . TYR A 1 101 ? -0.788 12.140 -48.538 1.00 63.03 101 TYR A CA 1
ATOM 764 C C . TYR A 1 101 ? -1.467 12.715 -47.279 1.00 63.03 101 TYR A C 1
ATOM 766 O O . TYR A 1 101 ? -0.890 12.628 -46.206 1.00 63.03 101 TYR A O 1
ATOM 774 N N . SER A 1 102 ? -2.702 13.225 -47.360 1.00 62.62 102 SER A N 1
ATOM 775 C CA . SER A 1 102 ? -3.459 13.776 -46.219 1.00 62.62 102 SER A CA 1
ATOM 776 C C . SER A 1 102 ? -3.897 12.699 -45.221 1.00 62.62 102 SER A C 1
ATOM 778 O O . SER A 1 102 ? -3.932 12.954 -44.020 1.00 62.62 102 SER A O 1
ATOM 780 N N . LEU A 1 103 ? -4.191 11.485 -45.700 1.00 61.84 103 LEU A N 1
ATOM 781 C CA . LEU A 1 103 ? -4.487 10.329 -44.843 1.00 61.84 103 LEU A CA 1
ATOM 782 C C . LEU A 1 103 ? -3.223 9.814 -44.140 1.00 61.84 103 LEU A C 1
ATOM 784 O O . LEU A 1 103 ? -3.285 9.416 -42.980 1.00 61.84 103 LEU A O 1
ATOM 788 N N . LEU A 1 104 ? -2.067 9.888 -44.809 1.00 62.88 104 LEU A N 1
ATOM 789 C CA . LEU A 1 104 ? -0.777 9.478 -44.249 1.00 62.88 104 LEU A CA 1
ATOM 790 C C . LEU A 1 104 ? -0.299 10.436 -43.142 1.00 62.88 104 LEU A C 1
ATOM 792 O O . LEU A 1 104 ? 0.191 9.987 -42.108 1.00 62.88 104 LEU A O 1
ATOM 796 N N . SER A 1 105 ? -0.501 11.747 -43.324 1.00 64.56 105 SER A N 1
ATOM 797 C CA . SER A 1 105 ? -0.190 12.773 -42.316 1.00 64.56 105 SER A CA 1
ATOM 798 C C . SER A 1 105 ? -1.035 12.627 -41.050 1.00 64.56 105 SER A C 1
ATOM 800 O O . SER A 1 105 ? -0.528 12.815 -39.946 1.00 64.56 105 SER A O 1
ATOM 802 N N . LEU A 1 106 ? -2.315 12.264 -41.199 1.00 65.19 106 LEU A N 1
ATOM 803 C CA . LEU A 1 106 ? -3.220 12.047 -40.069 1.00 65.19 106 LEU A CA 1
ATOM 804 C C . LEU A 1 106 ? -2.855 10.780 -39.279 1.00 65.19 106 LEU A C 1
ATOM 806 O O . LEU A 1 106 ? -2.968 10.778 -38.058 1.00 65.19 106 LEU A O 1
ATOM 810 N N . LEU A 1 107 ? -2.356 9.736 -39.952 1.00 63.72 107 LEU A N 1
ATOM 811 C CA . LEU A 1 107 ? -1.910 8.496 -39.308 1.00 63.72 107 LEU A CA 1
ATOM 812 C C . LEU A 1 107 ? -0.640 8.695 -38.459 1.00 63.72 107 LEU A C 1
ATOM 814 O O . LEU A 1 107 ? -0.479 8.054 -37.423 1.00 63.72 107 LEU A O 1
ATOM 818 N N . LEU A 1 108 ? 0.250 9.605 -38.875 1.00 62.84 108 LEU A N 1
ATOM 819 C CA . LEU A 1 108 ? 1.522 9.869 -38.193 1.00 62.84 108 LEU A CA 1
ATOM 820 C 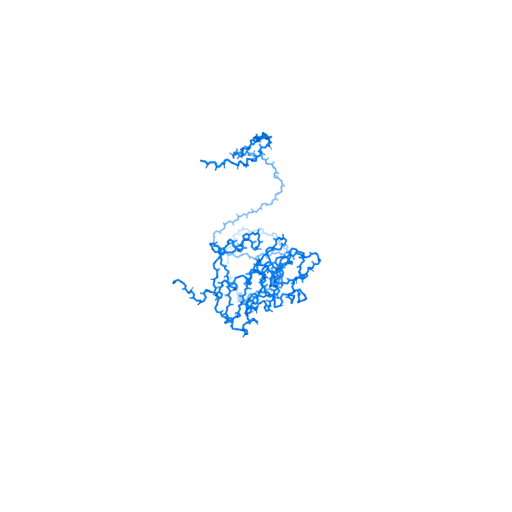C . LEU A 1 108 ? 1.351 10.654 -36.876 1.00 62.84 108 LEU A C 1
ATOM 822 O O . LEU A 1 108 ? 2.182 10.524 -35.981 1.00 62.84 108 LEU A O 1
ATOM 826 N N . LEU A 1 109 ? 0.263 11.423 -36.720 1.00 61.16 109 LEU A N 1
ATOM 827 C CA . LEU A 1 109 ? -0.040 12.157 -35.480 1.00 61.16 109 LEU A CA 1
ATOM 828 C C . LEU A 1 109 ? -0.557 11.267 -34.335 1.00 61.16 109 LEU A C 1
ATOM 830 O O . LEU A 1 109 ? -0.550 11.696 -33.183 1.00 61.16 109 LEU A O 1
ATOM 834 N N . ILE A 1 110 ? -0.988 10.035 -34.619 1.00 66.19 110 ILE A N 1
ATOM 835 C CA . ILE A 1 110 ? -1.542 9.118 -33.604 1.00 66.19 110 ILE A CA 1
ATOM 836 C C . ILE A 1 110 ? -0.418 8.376 -32.852 1.00 66.19 110 ILE A C 1
ATOM 838 O O . ILE A 1 110 ? -0.638 7.821 -31.776 1.00 66.19 110 ILE A O 1
ATOM 842 N N . ALA A 1 111 ? 0.818 8.413 -33.360 1.00 61.22 111 ALA A N 1
ATOM 843 C CA . ALA A 1 111 ? 1.987 7.809 -32.725 1.00 61.22 111 ALA A CA 1
ATOM 844 C C . ALA A 1 111 ? 2.550 8.706 -31.607 1.00 61.22 111 ALA A C 1
ATOM 846 O O . ALA A 1 111 ? 3.675 9.197 -31.674 1.00 61.22 111 ALA A O 1
ATOM 847 N N . SER A 1 112 ? 1.760 8.942 -30.560 1.00 67.12 112 SER A N 1
ATOM 848 C CA . SER A 1 112 ? 2.297 9.525 -29.328 1.00 67.12 112 SER A CA 1
ATOM 849 C C . SER A 1 112 ? 3.173 8.489 -28.609 1.00 67.12 112 SER A C 1
ATOM 851 O O . SER A 1 112 ? 2.759 7.333 -28.480 1.00 67.12 112 SER A O 1
ATOM 853 N N . PRO A 1 113 ? 4.362 8.861 -28.104 1.00 56.47 113 PRO A N 1
ATOM 854 C CA . PRO A 1 113 ? 5.163 7.965 -27.288 1.00 56.47 113 PRO A CA 1
ATOM 855 C C . PRO A 1 113 ? 4.427 7.724 -25.965 1.00 56.47 113 PRO A C 1
ATOM 857 O O . PRO A 1 113 ? 4.256 8.639 -25.159 1.00 56.47 113 PRO A O 1
ATOM 860 N N . LEU A 1 114 ? 3.994 6.484 -25.725 1.00 59.22 114 LEU A N 1
ATOM 861 C CA . LEU A 1 114 ? 3.651 6.021 -24.382 1.00 59.22 114 LEU A CA 1
ATOM 862 C C . LEU A 1 114 ? 4.884 6.249 -23.500 1.00 59.22 114 LEU A C 1
ATOM 864 O O . LEU A 1 114 ? 5.947 5.679 -23.756 1.00 59.22 114 LEU A O 1
ATOM 868 N N . LEU A 1 115 ? 4.769 7.133 -22.503 1.00 55.12 115 LEU A N 1
ATOM 869 C CA . LEU A 1 115 ? 5.846 7.399 -21.553 1.00 55.12 115 LEU A CA 1
ATOM 870 C C . LEU A 1 115 ? 6.362 6.071 -20.983 1.00 55.12 115 LEU A C 1
ATOM 872 O O . LEU A 1 115 ? 5.594 5.280 -20.439 1.00 55.12 115 LEU A O 1
ATOM 876 N N . ALA A 1 116 ? 7.674 5.853 -21.072 1.00 56.22 116 ALA A N 1
ATOM 877 C CA . ALA A 1 116 ? 8.362 4.719 -20.468 1.00 56.22 116 ALA A CA 1
ATOM 878 C C . ALA A 1 116 ? 8.289 4.808 -18.927 1.00 56.22 116 ALA A C 1
ATOM 880 O O . ALA A 1 116 ? 9.139 5.401 -18.259 1.00 56.22 116 ALA A O 1
ATOM 881 N N . GLY A 1 117 ? 7.200 4.258 -18.395 1.00 61.50 117 GLY A N 1
ATOM 882 C CA . GLY A 1 117 ? 6.825 4.097 -16.995 1.00 61.50 117 GLY A CA 1
ATOM 883 C C . GLY A 1 117 ? 5.456 3.416 -16.973 1.00 61.50 117 GLY A C 1
ATOM 884 O O . GLY A 1 117 ? 4.455 4.040 -17.312 1.00 61.50 117 GLY A O 1
ATOM 885 N N . GLY A 1 118 ? 5.431 2.116 -16.688 1.00 83.06 118 GLY A N 1
ATOM 886 C CA . GLY A 1 118 ? 4.298 1.248 -16.997 1.00 83.06 118 GLY A CA 1
ATOM 887 C C . GLY A 1 118 ? 3.174 1.305 -15.966 1.00 83.06 118 GLY A C 1
ATOM 888 O O . GLY A 1 118 ? 3.402 1.137 -14.766 1.00 83.06 118 GLY A O 1
ATOM 889 N N . VAL A 1 119 ? 1.944 1.482 -16.453 1.00 93.69 119 VAL A N 1
ATOM 890 C CA . VAL A 1 119 ? 0.752 0.977 -15.764 1.00 93.69 119 VAL A CA 1
ATOM 891 C C . VAL A 1 119 ? 0.697 -0.523 -16.042 1.00 93.69 119 VAL A C 1
ATOM 893 O O . VAL A 1 119 ? 0.557 -0.927 -17.192 1.00 93.69 119 VAL A O 1
ATOM 896 N N . TYR A 1 120 ? 0.880 -1.340 -15.008 1.00 94.81 120 TYR A N 1
ATOM 897 C CA . TYR A 1 120 ? 0.809 -2.799 -15.108 1.00 94.81 120 TYR A CA 1
ATOM 898 C C . TYR A 1 120 ? -0.619 -3.306 -14.964 1.00 94.81 120 TYR A C 1
ATOM 900 O O . TYR A 1 120 ? -0.995 -4.273 -15.615 1.00 94.81 120 TYR A O 1
ATOM 908 N N . GLN A 1 121 ? -1.396 -2.644 -14.114 1.00 96.12 121 GLN A N 1
ATOM 909 C CA . GLN A 1 121 ? -2.799 -2.934 -13.884 1.00 96.12 121 GLN A CA 1
ATOM 910 C C . GLN A 1 121 ? -3.508 -1.635 -13.511 1.00 96.12 121 GLN A C 1
ATOM 912 O O . GLN A 1 121 ? -2.978 -0.841 -12.727 1.00 96.12 121 GLN A O 1
ATOM 917 N N . GLN A 1 122 ? -4.699 -1.412 -14.065 1.00 97.44 122 GLN A N 1
ATOM 918 C CA . GLN A 1 122 ? -5.497 -0.247 -13.689 1.00 97.44 122 GLN A CA 1
ATOM 919 C C . GLN A 1 122 ? -6.043 -0.416 -12.260 1.00 97.44 122 GLN A C 1
ATOM 921 O O . GLN A 1 122 ? -6.454 -1.522 -11.896 1.00 97.44 122 GLN A O 1
ATOM 926 N N . PRO A 1 123 ? -6.096 0.650 -11.442 1.00 97.00 123 PRO A N 1
ATOM 927 C CA . PRO A 1 123 ? -6.681 0.585 -10.102 1.00 97.00 123 PRO A CA 1
ATOM 928 C C . PRO A 1 123 ? -8.107 0.018 -10.084 1.00 97.00 123 PRO A C 1
ATOM 930 O O . PRO A 1 123 ? -8.448 -0.783 -9.218 1.00 97.00 123 PRO A O 1
ATOM 933 N N . GLU A 1 124 ? -8.925 0.378 -11.069 1.00 96.81 124 GLU A N 1
ATOM 934 C CA . GLU A 1 124 ? -10.301 -0.095 -11.220 1.00 96.81 124 GLU A CA 1
ATOM 935 C C . GLU A 1 124 ? -10.354 -1.600 -11.510 1.00 96.81 124 GLU A C 1
ATOM 937 O O . GLU A 1 124 ? -11.211 -2.307 -10.981 1.00 96.81 124 GLU A O 1
ATOM 942 N N . GLU A 1 125 ? -9.408 -2.107 -12.301 1.00 97.75 125 GLU A N 1
ATOM 943 C CA . GLU A 1 125 ? -9.287 -3.533 -12.598 1.00 97.75 125 GLU A CA 1
ATOM 944 C C . GLU A 1 125 ? -8.853 -4.320 -11.357 1.00 97.75 125 GLU A C 1
ATOM 946 O O . GLU A 1 125 ? -9.433 -5.361 -11.056 1.00 97.75 125 GLU A O 1
ATOM 951 N N . PHE A 1 126 ? -7.892 -3.797 -10.589 1.00 98.25 126 PHE A N 1
ATOM 952 C CA . PHE A 1 126 ? -7.481 -4.382 -9.311 1.00 98.25 126 PHE A CA 1
ATOM 953 C C . PHE A 1 126 ? -8.659 -4.487 -8.330 1.00 98.25 126 PHE A C 1
ATOM 955 O O . PHE A 1 126 ? -8.866 -5.531 -7.706 1.00 98.25 126 PHE A O 1
ATOM 962 N N . LEU A 1 127 ? -9.465 -3.428 -8.215 1.00 98.25 127 LEU A N 1
ATOM 963 C CA . LEU A 1 127 ? -10.653 -3.419 -7.358 1.00 98.25 127 LEU A CA 1
ATOM 964 C C . LEU A 1 127 ? -11.723 -4.394 -7.856 1.00 98.25 127 LEU A C 1
ATOM 966 O O . LEU A 1 127 ? -12.294 -5.132 -7.056 1.00 98.25 127 LEU A O 1
ATOM 970 N N . SER A 1 128 ? -11.957 -4.433 -9.167 1.00 97.56 128 SER A N 1
ATOM 971 C CA . SER A 1 128 ? -12.868 -5.388 -9.798 1.00 97.56 128 SER A CA 1
ATOM 972 C C . SER A 1 128 ? -12.456 -6.832 -9.492 1.00 97.56 128 SER A C 1
ATOM 974 O O . SER A 1 128 ? -13.265 -7.600 -8.983 1.00 97.56 128 SER A O 1
ATOM 976 N N . GLN A 1 129 ? -11.180 -7.184 -9.673 1.00 97.06 129 GLN A N 1
ATOM 977 C CA . GLN A 1 129 ? -10.654 -8.517 -9.348 1.00 97.06 129 GLN A CA 1
ATOM 978 C C . GLN A 1 129 ? -10.681 -8.835 -7.847 1.00 97.06 129 GLN A C 1
ATOM 980 O O . GLN A 1 129 ? -10.741 -10.000 -7.462 1.00 97.06 129 GLN A O 1
ATOM 985 N N . THR A 1 130 ? -10.598 -7.821 -6.984 1.00 97.12 130 THR A N 1
ATOM 986 C CA . THR A 1 130 ? -10.648 -8.016 -5.529 1.00 97.12 130 THR A CA 1
ATOM 987 C C . THR A 1 130 ? -12.067 -8.324 -5.051 1.00 97.12 130 THR A C 1
ATOM 989 O O . THR A 1 130 ? -12.240 -9.121 -4.134 1.00 97.12 130 THR A O 1
ATOM 992 N N . PHE A 1 131 ? -13.084 -7.721 -5.670 1.00 97.19 131 PHE A N 1
ATOM 993 C CA . PHE A 1 131 ? -14.483 -7.802 -5.231 1.00 97.19 131 PHE A CA 1
ATOM 994 C C . PHE A 1 131 ? -15.416 -8.456 -6.262 1.00 97.19 131 PHE A C 1
ATOM 996 O O . PHE A 1 131 ? -16.607 -8.132 -6.296 1.00 97.19 131 PHE A O 1
ATOM 1003 N N . ASP A 1 132 ? -14.876 -9.349 -7.093 1.00 95.75 132 ASP A N 1
ATOM 1004 C CA . ASP A 1 132 ? -15.609 -10.163 -8.073 1.00 95.75 132 ASP A CA 1
ATOM 1005 C C . ASP A 1 132 ? -16.502 -9.333 -9.013 1.00 95.75 132 ASP A C 1
ATOM 1007 O O . ASP A 1 132 ? -17.677 -9.620 -9.230 1.00 95.75 132 ASP A O 1
ATOM 1011 N N . GLY A 1 133 ? -15.954 -8.236 -9.540 1.00 95.62 133 GLY A N 1
ATOM 1012 C CA . GLY A 1 133 ? -16.636 -7.334 -10.471 1.00 95.62 133 GLY A CA 1
ATOM 1013 C C . GLY A 1 133 ? -17.524 -6.277 -9.817 1.00 95.62 133 GLY A C 1
ATOM 1014 O O . GLY A 1 133 ? -17.950 -5.343 -10.491 1.00 95.62 133 GLY A O 1
ATOM 1015 N N . SER A 1 134 ? -17.771 -6.369 -8.509 1.00 95.56 134 SER A N 1
ATOM 1016 C CA . SER A 1 134 ? -18.670 -5.459 -7.798 1.00 95.56 134 SER A CA 1
ATOM 1017 C C . SER A 1 134 ? -17.971 -4.817 -6.597 1.00 95.56 134 SER A C 1
ATOM 1019 O O . SER A 1 134 ? -18.304 -5.157 -5.462 1.00 95.56 134 SER A O 1
ATOM 1021 N N . PRO A 1 135 ? -17.011 -3.894 -6.778 1.00 95.88 135 PRO A N 1
ATOM 1022 C CA . PRO A 1 135 ? -16.394 -3.198 -5.652 1.00 95.88 135 PRO A CA 1
ATOM 1023 C C . PRO A 1 135 ? -17.437 -2.389 -4.858 1.00 95.88 135 PRO A C 1
ATOM 1025 O O . PRO A 1 135 ? -18.339 -1.798 -5.455 1.00 95.88 135 PRO A O 1
ATOM 1028 N N . PRO A 1 136 ? -17.345 -2.345 -3.515 1.00 95.88 136 PRO A N 1
ATOM 1029 C CA . PRO A 1 136 ? -18.210 -1.486 -2.708 1.00 95.88 136 PRO A CA 1
ATOM 1030 C C . PRO A 1 136 ? -17.948 0.005 -3.013 1.00 95.88 136 PRO A C 1
ATOM 1032 O O . PRO A 1 136 ? -16.983 0.346 -3.699 1.00 95.88 136 PRO A O 1
ATOM 1035 N N . PRO A 1 137 ? -18.771 0.937 -2.513 1.00 94.12 137 PRO A N 1
ATOM 1036 C CA . PRO A 1 137 ? -18.438 2.355 -2.565 1.00 94.12 137 PRO A CA 1
ATOM 1037 C C . PRO A 1 137 ? -17.117 2.640 -1.840 1.00 94.12 137 PRO A C 1
ATOM 1039 O O . PRO A 1 137 ? -16.802 2.019 -0.825 1.00 94.12 137 PRO A O 1
ATOM 1042 N N . ALA A 1 138 ? -16.337 3.588 -2.358 1.00 94.88 138 ALA A N 1
ATOM 1043 C CA . ALA A 1 138 ? -15.091 3.981 -1.712 1.00 94.88 138 ALA A CA 1
ATOM 1044 C C . ALA A 1 138 ? -15.369 4.832 -0.466 1.00 94.88 138 ALA A C 1
ATOM 1046 O O . ALA A 1 138 ? -16.037 5.863 -0.562 1.00 94.88 138 ALA A O 1
ATOM 1047 N N . THR A 1 139 ? -14.750 4.473 0.651 1.00 95.50 139 THR A N 1
ATOM 1048 C CA . THR A 1 139 ? -14.737 5.257 1.890 1.00 95.50 139 THR A CA 1
ATOM 1049 C C . THR A 1 139 ? -13.429 6.041 1.993 1.00 95.50 139 THR A C 1
ATOM 1051 O O . THR A 1 139 ? -12.425 5.693 1.368 1.00 95.50 139 THR A O 1
ATOM 1054 N N . VAL A 1 140 ? -13.422 7.138 2.755 1.00 94.94 140 VAL A N 1
ATOM 1055 C CA . VAL A 1 140 ? -12.243 7.996 2.939 1.00 94.94 140 VAL A CA 1
ATOM 1056 C C . VAL A 1 140 ? -11.772 7.949 4.385 1.00 94.94 140 VAL A C 1
ATOM 1058 O O . VAL A 1 140 ? -12.527 8.266 5.298 1.00 94.94 140 VAL A O 1
ATOM 1061 N N . VAL A 1 141 ? -10.489 7.648 4.587 1.00 94.88 141 VAL A N 1
ATOM 1062 C CA . VAL A 1 141 ? -9.796 7.878 5.854 1.00 94.88 141 VAL A CA 1
ATOM 1063 C C . VAL A 1 141 ? -8.970 9.162 5.770 1.00 94.88 141 VAL A C 1
ATOM 1065 O O . VAL A 1 141 ? -8.176 9.375 4.850 1.00 94.88 141 VAL A O 1
ATOM 1068 N N . TRP A 1 142 ? -9.175 10.048 6.742 1.00 95.19 142 TRP A N 1
ATOM 1069 C CA . TRP A 1 142 ? -8.472 11.325 6.833 1.00 95.19 142 TRP A CA 1
ATOM 1070 C C . TRP A 1 142 ? -7.197 11.198 7.664 1.00 95.19 142 TRP A C 1
ATOM 1072 O O . TRP A 1 142 ? -7.238 10.748 8.808 1.00 95.19 142 TRP A O 1
ATOM 1082 N N . LEU A 1 143 ? -6.058 11.622 7.119 1.00 94.81 143 LEU A N 1
ATOM 1083 C CA . LEU A 1 143 ? -4.768 11.625 7.813 1.00 94.81 143 LEU A CA 1
ATOM 1084 C C . LEU A 1 143 ? -4.575 12.944 8.574 1.00 94.81 143 LEU A C 1
ATOM 1086 O O . LEU A 1 143 ? -3.841 13.840 8.148 1.00 94.81 143 LEU A O 1
ATOM 1090 N N . THR A 1 144 ? -5.255 13.071 9.713 1.00 92.62 144 THR A N 1
ATOM 1091 C CA . THR A 1 144 ? -5.213 14.245 10.603 1.00 92.62 144 THR A CA 1
ATOM 1092 C C . THR A 1 144 ? -4.795 13.855 12.027 1.00 92.62 144 THR A C 1
ATOM 1094 O O . THR A 1 144 ? -4.681 12.671 12.348 1.00 92.62 144 THR A O 1
ATOM 1097 N N . GLY A 1 145 ? -4.489 14.850 12.871 1.00 94.44 145 GLY A N 1
ATOM 1098 C CA . GLY A 1 145 ? -4.187 14.649 14.295 1.00 94.44 145 GLY A CA 1
ATOM 1099 C C . GLY A 1 145 ? -3.094 13.608 14.569 1.00 94.44 145 GLY A C 1
ATOM 1100 O O . GLY A 1 145 ? -2.032 13.622 13.940 1.00 94.44 145 GLY A O 1
ATOM 1101 N N . GLU A 1 146 ? -3.371 12.695 15.501 1.00 93.56 146 GLU A N 1
ATOM 1102 C CA . GLU A 1 146 ? -2.459 11.610 15.883 1.00 93.56 146 GLU A CA 1
ATOM 1103 C C . GLU A 1 146 ? -2.229 10.598 14.757 1.00 93.56 146 GLU A C 1
ATOM 1105 O O . GLU A 1 146 ? -1.096 10.162 14.553 1.00 93.56 146 GLU A O 1
ATOM 1110 N N . ARG A 1 147 ? -3.250 10.307 13.937 1.00 94.62 147 ARG A N 1
ATOM 1111 C CA . ARG A 1 147 ? -3.114 9.408 12.779 1.00 94.62 147 ARG A CA 1
ATOM 1112 C C . ARG A 1 147 ? -2.053 9.921 11.808 1.00 94.62 147 ARG A C 1
ATOM 1114 O O . ARG A 1 147 ? -1.201 9.164 11.356 1.00 94.62 147 ARG A O 1
ATOM 1121 N N . LYS A 1 148 ? -2.039 11.231 11.536 1.00 95.75 148 LYS A N 1
ATOM 1122 C CA . LYS A 1 148 ? -1.010 11.856 10.689 1.00 95.75 148 LYS A CA 1
ATOM 1123 C C . LYS A 1 148 ? 0.395 11.693 11.270 1.00 95.75 148 LYS A C 1
ATOM 1125 O O . LYS A 1 148 ? 1.337 11.426 10.522 1.00 95.75 148 LYS A O 1
ATOM 1130 N N . LYS A 1 149 ? 0.549 11.874 12.586 1.00 96.38 149 LYS A N 1
ATOM 1131 C CA . LYS A 1 149 ? 1.840 11.718 13.274 1.00 96.38 149 LYS A CA 1
ATOM 1132 C C . LYS A 1 149 ? 2.319 10.267 13.222 1.00 96.38 149 LYS A C 1
ATOM 1134 O O . LYS A 1 149 ? 3.483 10.039 12.904 1.00 96.38 149 LYS A O 1
ATOM 1139 N N . ALA A 1 150 ? 1.425 9.309 13.461 1.00 94.94 150 ALA A N 1
ATOM 1140 C CA . ALA A 1 150 ? 1.719 7.882 13.381 1.00 94.94 150 ALA A CA 1
ATOM 1141 C C . ALA A 1 150 ? 2.161 7.469 11.969 1.00 94.94 150 ALA A C 1
ATOM 1143 O O . ALA A 1 150 ? 3.244 6.912 11.815 1.00 94.94 150 ALA A O 1
ATOM 1144 N N . VAL A 1 151 ? 1.403 7.852 10.932 1.00 96.31 151 VAL A N 1
ATOM 1145 C CA . VAL A 1 151 ? 1.775 7.594 9.528 1.00 96.31 151 VAL A CA 1
ATOM 1146 C C . VAL A 1 151 ? 3.117 8.243 9.177 1.00 96.31 151 VAL A C 1
ATOM 1148 O O . VAL A 1 151 ? 3.955 7.618 8.536 1.00 96.31 151 VAL A O 1
ATOM 1151 N N . THR A 1 152 ? 3.370 9.470 9.643 1.00 96.88 152 THR A N 1
ATOM 1152 C CA . THR A 1 152 ? 4.655 10.151 9.400 1.00 96.88 152 THR A CA 1
ATOM 1153 C C . THR A 1 152 ? 5.827 9.405 10.039 1.00 96.88 152 THR A C 1
ATOM 1155 O O . THR A 1 152 ? 6.899 9.334 9.443 1.00 96.88 152 THR A O 1
ATOM 1158 N N . ARG A 1 153 ? 5.638 8.832 11.234 1.00 95.81 153 ARG A N 1
ATOM 1159 C CA . ARG A 1 153 ? 6.658 8.021 11.912 1.00 95.81 153 ARG A CA 1
ATOM 1160 C C . ARG A 1 153 ? 6.913 6.708 11.170 1.00 95.81 153 ARG A C 1
ATOM 1162 O O . ARG A 1 153 ? 8.070 6.376 10.948 1.00 95.81 153 ARG A O 1
ATOM 1169 N N . LEU A 1 154 ? 5.849 6.025 10.744 1.00 95.31 154 LEU A N 1
ATOM 1170 C CA . LEU A 1 154 ? 5.911 4.761 10.002 1.00 95.31 154 LEU A CA 1
ATOM 1171 C C . LEU A 1 154 ? 6.645 4.930 8.662 1.00 95.31 154 LEU A C 1
ATOM 1173 O O . LEU A 1 154 ? 7.536 4.154 8.323 1.00 95.31 154 LEU A O 1
ATOM 1177 N N . LEU A 1 155 ? 6.317 5.981 7.907 1.00 95.56 155 LEU A N 1
ATOM 1178 C CA . LEU A 1 155 ? 6.937 6.239 6.605 1.00 95.56 155 LEU A CA 1
ATOM 1179 C C . LEU A 1 155 ? 8.294 6.947 6.715 1.00 95.56 155 LEU A C 1
ATOM 1181 O O . LEU A 1 155 ? 9.120 6.860 5.808 1.00 95.56 155 LEU A O 1
ATOM 1185 N N . GLY A 1 156 ? 8.555 7.660 7.810 1.00 95.56 156 GLY A N 1
ATOM 1186 C CA . GLY A 1 156 ? 9.734 8.517 7.972 1.00 95.56 156 GLY A CA 1
ATOM 1187 C C . GLY A 1 156 ? 9.658 9.845 7.204 1.00 95.56 156 GLY A C 1
ATOM 1188 O O . GLY A 1 156 ? 10.633 10.589 7.162 1.00 95.56 156 GLY A O 1
ATOM 1189 N N . HIS A 1 157 ? 8.516 10.155 6.591 1.00 95.56 157 HIS A N 1
ATOM 1190 C CA . HIS A 1 157 ? 8.201 11.437 5.959 1.00 95.56 157 HIS A CA 1
ATOM 1191 C C . HIS A 1 157 ? 6.684 11.630 5.917 1.00 95.56 157 HIS A C 1
ATOM 1193 O O . HIS A 1 157 ? 5.908 10.752 6.288 1.00 95.56 157 HIS A O 1
ATOM 1199 N N . ARG A 1 158 ? 6.237 12.808 5.476 1.00 95.06 158 ARG A N 1
ATOM 1200 C CA . ARG A 1 158 ? 4.805 13.081 5.322 1.00 95.06 158 ARG A CA 1
ATOM 1201 C C . ARG A 1 158 ? 4.263 12.294 4.129 1.00 95.06 158 ARG A C 1
ATOM 1203 O O . ARG A 1 158 ? 4.870 12.326 3.060 1.00 95.06 158 ARG A O 1
ATOM 1210 N N . TYR A 1 159 ? 3.117 11.645 4.313 1.00 95.19 159 TYR A N 1
ATOM 1211 C CA . TYR A 1 159 ? 2.359 11.072 3.203 1.00 95.19 159 TYR A CA 1
ATOM 1212 C C . TYR A 1 159 ? 1.794 12.208 2.325 1.00 95.19 159 TYR A C 1
ATOM 1214 O O . TYR A 1 159 ? 1.350 13.220 2.883 1.00 95.19 159 TYR A O 1
ATOM 1222 N N . PRO A 1 160 ? 1.821 12.089 0.985 1.00 90.44 160 PRO A N 1
ATOM 1223 C CA . PRO A 1 160 ? 1.474 13.189 0.081 1.00 90.44 160 PRO A CA 1
ATOM 1224 C C . PRO A 1 160 ? -0.003 13.603 0.145 1.00 90.44 160 PRO A C 1
ATOM 1226 O O . PRO A 1 160 ? -0.318 14.773 -0.069 1.00 90.44 160 PRO A O 1
ATOM 1229 N N . SER A 1 161 ? -0.909 12.680 0.482 1.00 91.81 161 SER A N 1
ATOM 1230 C CA . SER A 1 161 ? -2.349 12.949 0.555 1.00 91.81 161 SER A CA 1
ATOM 1231 C C . SER A 1 161 ? -2.867 13.031 1.993 1.00 91.81 161 SER A C 1
ATOM 1233 O O . SER A 1 161 ? -2.438 12.292 2.874 1.00 91.81 161 SER A O 1
ATOM 1235 N N . LEU A 1 162 ? -3.859 13.895 2.230 1.00 92.94 162 LEU A N 1
ATOM 1236 C CA . LEU A 1 162 ? -4.630 13.923 3.482 1.00 92.94 162 LEU A CA 1
ATOM 1237 C C . LEU A 1 162 ? -5.833 12.973 3.465 1.00 92.94 162 LEU A C 1
ATOM 1239 O O . LEU A 1 162 ? -6.403 12.704 4.519 1.00 92.94 162 LEU A O 1
ATOM 1243 N N . ARG A 1 163 ? -6.240 12.504 2.283 1.00 93.81 163 ARG A N 1
ATOM 1244 C CA . ARG A 1 163 ? -7.399 11.632 2.073 1.00 93.81 163 ARG A CA 1
ATOM 1245 C C . ARG A 1 163 ? -6.914 10.344 1.436 1.00 93.81 163 ARG A C 1
ATOM 1247 O O . ARG A 1 163 ? -6.398 10.370 0.319 1.00 93.81 163 ARG A O 1
ATOM 1254 N N . VAL A 1 164 ? -7.093 9.231 2.128 1.00 96.25 164 VAL A N 1
ATOM 1255 C CA . VAL A 1 164 ? -6.814 7.906 1.578 1.00 96.25 164 VAL A CA 1
ATOM 1256 C C . VAL A 1 164 ? -8.146 7.213 1.351 1.00 96.25 164 VAL A C 1
ATOM 1258 O O . VAL A 1 164 ? -8.971 7.138 2.258 1.00 96.25 164 VAL A O 1
ATOM 1261 N N . ARG A 1 165 ? -8.382 6.771 0.115 1.00 96.12 165 ARG A N 1
ATOM 1262 C CA . ARG A 1 165 ? -9.577 6.001 -0.232 1.00 96.12 165 ARG A CA 1
ATOM 1263 C C . ARG A 1 165 ? -9.316 4.526 0.017 1.00 96.12 165 ARG A C 1
ATOM 1265 O O . ARG A 1 165 ? -8.221 4.043 -0.264 1.00 96.12 165 ARG A O 1
ATOM 1272 N N . TYR A 1 166 ? -10.332 3.839 0.511 1.00 97.69 166 TYR A N 1
ATOM 1273 C CA . TYR A 1 166 ? -10.318 2.397 0.689 1.00 97.69 166 TYR A CA 1
ATOM 1274 C C . TYR A 1 166 ? -11.704 1.820 0.418 1.00 97.69 166 TYR A C 1
ATOM 1276 O O . TYR A 1 166 ? -12.704 2.539 0.382 1.00 97.69 166 TYR A O 1
ATOM 1284 N N . TRP A 1 167 ? -11.749 0.515 0.204 1.00 97.81 167 TRP A N 1
ATOM 1285 C CA . TRP A 1 167 ? -12.957 -0.238 -0.108 1.00 97.81 167 TRP A CA 1
ATOM 1286 C C . TRP A 1 167 ? -13.067 -1.370 0.894 1.00 97.81 167 TRP A C 1
ATOM 1288 O O . TRP A 1 167 ? -12.073 -2.053 1.109 1.00 97.81 167 TRP A O 1
ATOM 1298 N N . ARG A 1 168 ? -14.230 -1.585 1.512 1.00 95.94 168 ARG A N 1
ATOM 1299 C CA . ARG A 1 168 ? -14.393 -2.624 2.539 1.00 95.94 168 ARG A CA 1
ATOM 1300 C C . ARG A 1 168 ? -15.666 -3.433 2.325 1.00 95.94 168 ARG A C 1
ATOM 1302 O O . ARG A 1 168 ? -16.719 -2.874 2.028 1.00 95.94 168 ARG A O 1
ATOM 1309 N N . ARG A 1 169 ? -15.562 -4.751 2.500 1.00 95.19 169 ARG A N 1
ATOM 1310 C CA . ARG A 1 169 ? -16.680 -5.697 2.574 1.00 95.19 169 ARG A CA 1
ATOM 1311 C C . ARG A 1 169 ? -16.390 -6.693 3.697 1.00 95.19 169 ARG A C 1
ATOM 1313 O O . ARG A 1 169 ? -15.553 -7.576 3.541 1.00 95.19 169 ARG A O 1
ATOM 1320 N N . GLY A 1 170 ? -17.082 -6.543 4.826 1.00 93.69 170 GLY A N 1
ATOM 1321 C CA . GLY A 1 170 ? -16.849 -7.368 6.014 1.00 93.69 170 GLY A CA 1
ATOM 1322 C C . GLY A 1 170 ? -15.446 -7.158 6.592 1.00 93.69 170 GLY A C 1
ATOM 1323 O O . GLY A 1 170 ? -15.047 -6.031 6.889 1.00 93.69 170 GLY A O 1
ATOM 1324 N N . THR A 1 171 ? -14.692 -8.244 6.746 1.00 94.81 171 THR A N 1
ATOM 1325 C CA . THR A 1 171 ? -13.302 -8.238 7.233 1.00 94.81 171 THR A CA 1
ATOM 1326 C C . THR A 1 171 ? -12.285 -7.856 6.163 1.00 94.81 171 THR A C 1
ATOM 1328 O O . THR A 1 171 ? -11.154 -7.518 6.509 1.00 94.81 171 THR A O 1
ATOM 1331 N N . ARG A 1 172 ? -12.693 -7.871 4.889 1.00 97.31 172 ARG A N 1
ATOM 1332 C CA . ARG A 1 172 ? -11.821 -7.671 3.736 1.00 97.31 172 ARG A CA 1
ATOM 1333 C C . ARG A 1 172 ? -11.838 -6.220 3.273 1.00 97.31 172 ARG A C 1
ATOM 1335 O O . ARG A 1 172 ? -12.904 -5.658 2.997 1.00 97.31 172 ARG A O 1
ATOM 1342 N N . SER A 1 173 ? -10.665 -5.617 3.144 1.00 98.19 173 SER A N 1
ATOM 1343 C CA . SER A 1 173 ? -10.465 -4.248 2.686 1.00 98.19 173 SER A CA 1
ATOM 1344 C C . SER A 1 173 ? -9.420 -4.162 1.570 1.00 98.19 173 SER A C 1
ATOM 1346 O O . SER A 1 173 ? -8.485 -4.955 1.501 1.00 98.19 173 SER A O 1
ATOM 1348 N N . ALA A 1 174 ? -9.587 -3.198 0.666 1.00 98.56 174 ALA A N 1
ATOM 1349 C CA . ALA A 1 174 ? -8.651 -2.910 -0.411 1.00 98.56 174 ALA A CA 1
ATOM 1350 C C . ALA A 1 174 ? -8.145 -1.469 -0.312 1.00 98.56 174 ALA A C 1
ATOM 1352 O O . ALA A 1 174 ? -8.928 -0.530 -0.131 1.00 98.56 174 ALA A O 1
ATOM 1353 N N . TRP A 1 175 ? -6.837 -1.304 -0.483 1.00 98.56 175 TRP A N 1
ATOM 1354 C CA . TRP A 1 175 ? -6.115 -0.044 -0.351 1.00 98.56 175 TRP A CA 1
ATOM 1355 C C . TRP A 1 175 ? -5.273 0.190 -1.593 1.00 98.56 175 TRP A C 1
ATOM 1357 O O . TRP A 1 175 ? -4.546 -0.701 -2.019 1.00 98.56 175 TRP A O 1
ATOM 1367 N N . ILE A 1 176 ? -5.330 1.395 -2.152 1.00 98.25 176 ILE A N 1
ATOM 1368 C CA . ILE A 1 176 ? -4.433 1.817 -3.230 1.00 98.25 176 ILE A CA 1
ATOM 1369 C C . ILE A 1 176 ? -3.592 2.961 -2.685 1.00 98.25 176 ILE A C 1
ATOM 1371 O O . ILE A 1 176 ? -4.108 4.041 -2.391 1.00 98.25 176 ILE A O 1
ATOM 1375 N N . LEU A 1 177 ? -2.304 2.693 -2.502 1.00 98.38 177 LEU A N 1
ATOM 1376 C CA . LEU A 1 177 ? -1.371 3.583 -1.824 1.00 98.38 177 LEU A CA 1
ATOM 1377 C C . LEU A 1 177 ? -0.182 3.907 -2.727 1.00 98.38 177 LEU A C 1
ATOM 1379 O O . LEU A 1 177 ? 0.111 3.179 -3.680 1.00 98.38 177 LEU A O 1
ATOM 1383 N N . GLU A 1 178 ? 0.508 5.002 -2.418 1.00 97.06 178 GLU A N 1
ATOM 1384 C CA . GLU A 1 178 ? 1.676 5.442 -3.173 1.00 97.06 178 GLU A CA 1
ATOM 1385 C C . GLU A 1 178 ? 2.848 5.836 -2.281 1.00 97.06 178 GLU A C 1
ATOM 1387 O O . GLU A 1 178 ? 2.677 6.459 -1.238 1.00 97.06 178 GLU A O 1
ATOM 1392 N N . GLU A 1 179 ? 4.053 5.481 -2.714 1.00 96.81 179 GLU A N 1
ATOM 1393 C CA . GLU A 1 179 ? 5.296 5.837 -2.034 1.00 96.81 179 GLU A CA 1
ATOM 1394 C C . GLU A 1 179 ? 6.381 6.136 -3.065 1.00 96.81 179 GLU A C 1
ATOM 1396 O O . GLU A 1 179 ? 6.422 5.531 -4.140 1.00 96.81 179 GLU A O 1
ATOM 1401 N N . VAL A 1 180 ? 7.264 7.082 -2.758 1.00 95.00 180 VAL A N 1
ATOM 1402 C CA . VAL A 1 180 ? 8.404 7.394 -3.617 1.00 95.00 180 VAL A CA 1
ATOM 1403 C C . VAL A 1 180 ? 9.442 6.283 -3.479 1.00 95.00 180 VAL A C 1
ATOM 1405 O O . VAL A 1 180 ? 9.897 5.976 -2.380 1.00 95.00 180 VAL A O 1
ATOM 1408 N N . GLY A 1 181 ? 9.836 5.692 -4.611 1.00 92.75 181 GLY A N 1
ATOM 1409 C CA . GLY A 1 181 ? 10.947 4.743 -4.670 1.00 92.75 181 GLY A CA 1
ATOM 1410 C C . GLY A 1 181 ? 12.291 5.462 -4.548 1.00 92.75 181 GLY A C 1
ATOM 1411 O O . GLY A 1 181 ? 12.691 5.926 -3.482 1.00 92.75 181 GLY A O 1
ATOM 1412 N N . LYS A 1 182 ? 13.014 5.576 -5.662 1.00 93.81 182 LYS A N 1
ATOM 1413 C CA . LYS A 1 182 ? 14.209 6.419 -5.755 1.00 93.81 182 LYS A CA 1
ATOM 1414 C C . LYS A 1 182 ? 13.870 7.882 -6.028 1.00 93.81 182 LYS A C 1
ATOM 1416 O O . LYS A 1 182 ? 14.537 8.774 -5.515 1.00 93.81 182 LYS A O 1
ATOM 1421 N N . SER A 1 183 ? 12.905 8.129 -6.908 1.00 94.06 183 SER A N 1
ATOM 1422 C CA . SER A 1 183 ? 12.597 9.469 -7.426 1.00 94.06 183 SER A CA 1
ATOM 1423 C C . SER A 1 183 ? 1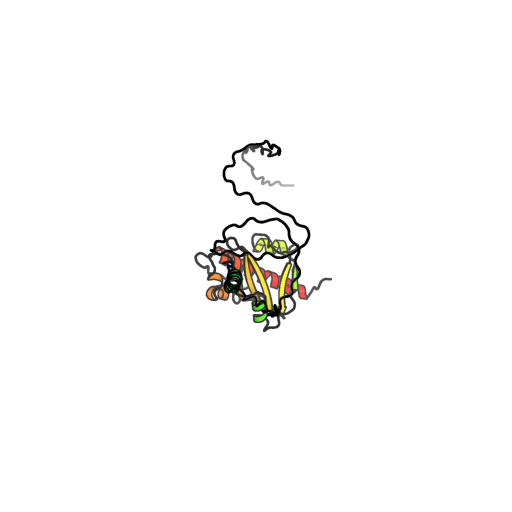1.168 9.641 -7.932 1.00 94.06 183 SER A C 1
ATOM 1425 O O . SER A 1 183 ? 10.711 10.775 -8.047 1.00 94.06 183 SER A O 1
ATOM 1427 N N . LYS A 1 184 ? 10.455 8.554 -8.248 1.00 94.94 184 LYS A N 1
ATOM 1428 C CA . LYS A 1 184 ? 9.078 8.614 -8.743 1.00 94.94 184 LYS A CA 1
ATOM 1429 C C . LYS A 1 184 ? 8.147 7.771 -7.866 1.00 94.94 184 LYS A C 1
ATOM 1431 O O . LYS A 1 184 ? 8.602 6.809 -7.247 1.00 94.94 184 LYS A O 1
ATOM 1436 N N . PRO A 1 185 ? 6.847 8.111 -7.814 1.00 95.12 185 PRO A N 1
ATOM 1437 C CA . PRO A 1 185 ? 5.884 7.351 -7.033 1.00 95.12 185 PRO A CA 1
ATOM 1438 C C . PRO A 1 185 ? 5.634 5.970 -7.644 1.00 95.12 185 PRO A C 1
ATOM 1440 O O . PRO A 1 185 ? 5.446 5.824 -8.862 1.00 95.12 185 PRO A O 1
ATOM 1443 N N . ILE A 1 186 ? 5.590 4.981 -6.761 1.00 97.25 186 ILE A N 1
ATOM 1444 C CA . ILE A 1 186 ? 5.148 3.612 -6.998 1.00 97.25 186 ILE A CA 1
ATOM 1445 C C . ILE A 1 186 ? 3.732 3.508 -6.442 1.00 97.25 186 ILE A C 1
ATOM 1447 O O . ILE A 1 186 ? 3.518 3.813 -5.273 1.00 97.25 186 ILE A O 1
ATOM 1451 N N . THR A 1 187 ? 2.776 3.084 -7.266 1.00 98.06 187 THR A N 1
ATOM 1452 C CA . THR A 1 187 ? 1.383 2.878 -6.852 1.00 98.06 187 THR A CA 1
ATOM 1453 C C . THR A 1 187 ? 1.138 1.384 -6.678 1.00 98.06 187 THR A C 1
ATOM 1455 O O . THR A 1 187 ? 1.347 0.618 -7.623 1.00 98.06 187 THR A O 1
ATOM 1458 N N . ALA A 1 188 ? 0.695 0.965 -5.495 1.00 98.56 188 ALA A N 1
ATOM 1459 C CA . ALA A 1 188 ? 0.455 -0.436 -5.164 1.00 98.56 188 ALA A CA 1
ATOM 1460 C C . ALA A 1 188 ? -0.920 -0.639 -4.515 1.00 98.56 188 ALA A C 1
ATOM 1462 O O . ALA A 1 188 ? -1.394 0.200 -3.747 1.00 98.56 188 ALA A O 1
ATOM 1463 N N . GLY A 1 189 ? -1.547 -1.758 -4.865 1.00 98.62 189 GLY A N 1
ATOM 1464 C CA . GLY A 1 189 ? -2.786 -2.260 -4.295 1.00 98.62 189 GLY A CA 1
ATOM 1465 C C . GLY A 1 189 ? -2.501 -3.284 -3.199 1.00 98.62 189 GLY A C 1
ATOM 1466 O O . GLY A 1 189 ? -1.663 -4.169 -3.381 1.00 98.62 189 GLY A O 1
ATOM 1467 N N . PHE A 1 190 ? -3.214 -3.178 -2.083 1.00 98.81 190 PHE A N 1
ATOM 1468 C CA . PHE A 1 190 ? -3.137 -4.090 -0.945 1.00 98.81 190 PHE A CA 1
ATOM 1469 C C . PHE A 1 190 ? -4.538 -4.580 -0.614 1.00 98.81 190 PHE A C 1
ATOM 1471 O O . PHE A 1 190 ? -5.447 -3.768 -0.453 1.00 98.81 190 PHE A O 1
ATOM 1478 N N . VAL A 1 191 ? -4.703 -5.892 -0.503 1.00 98.75 191 VAL A N 1
ATOM 1479 C CA . VAL A 1 191 ? -5.907 -6.521 0.036 1.00 98.75 191 VAL A CA 1
ATOM 1480 C C . VAL A 1 191 ? -5.561 -7.022 1.427 1.00 98.75 191 VAL A C 1
ATOM 1482 O O . VAL A 1 191 ? -4.619 -7.800 1.582 1.00 98.75 191 VAL A O 1
ATOM 1485 N N . VAL A 1 192 ? -6.293 -6.546 2.424 1.00 98.69 192 VAL A N 1
ATOM 1486 C CA . VAL A 1 192 ? -6.172 -6.965 3.820 1.00 98.69 192 VAL A CA 1
ATOM 1487 C C . VAL A 1 192 ? -7.451 -7.700 4.181 1.00 98.69 192 VAL A C 1
ATOM 1489 O O . VAL A 1 192 ? -8.536 -7.210 3.890 1.00 98.69 192 VAL A O 1
ATOM 1492 N N . ASP A 1 193 ? -7.338 -8.868 4.794 1.00 98.19 193 ASP A N 1
ATOM 1493 C CA . ASP A 1 193 ? -8.474 -9.608 5.329 1.00 98.19 193 ASP A CA 1
ATOM 1494 C C . ASP A 1 193 ? -8.179 -10.019 6.767 1.00 98.19 193 ASP A C 1
ATOM 1496 O O . ASP A 1 193 ? -7.096 -10.516 7.073 1.00 98.19 193 ASP A O 1
ATOM 1500 N N . ALA A 1 194 ? -9.125 -9.740 7.663 1.00 96.31 194 ALA A N 1
ATOM 1501 C CA . ALA A 1 194 ? -9.003 -10.015 9.095 1.00 96.31 194 ALA A CA 1
ATOM 1502 C C . ALA A 1 194 ? -7.673 -9.515 9.714 1.00 96.31 194 ALA A C 1
ATOM 1504 O O . ALA A 1 194 ? -7.068 -10.186 10.548 1.00 96.31 194 ALA A O 1
ATOM 1505 N N . GLY A 1 195 ? -7.204 -8.330 9.299 1.00 96.75 195 GLY A N 1
ATOM 1506 C CA . GLY A 1 195 ? -5.965 -7.721 9.800 1.00 96.75 195 GLY A CA 1
ATOM 1507 C C . GLY A 1 195 ? -4.670 -8.352 9.272 1.00 96.75 195 GLY A C 1
ATOM 1508 O O . GLY A 1 195 ? -3.595 -8.063 9.798 1.00 96.75 195 GLY A O 1
ATOM 1509 N N . ARG A 1 196 ? -4.748 -9.204 8.244 1.00 98.44 196 ARG A N 1
ATOM 1510 C CA . ARG A 1 196 ? -3.606 -9.855 7.586 1.00 98.44 196 ARG A CA 1
ATOM 1511 C C . ARG A 1 196 ? -3.594 -9.505 6.103 1.00 98.44 196 ARG A C 1
ATOM 1513 O O . ARG A 1 196 ? -4.643 -9.339 5.488 1.00 98.44 196 ARG A O 1
ATOM 1520 N N . ILE A 1 197 ? -2.417 -9.385 5.497 1.00 98.75 197 ILE A N 1
ATOM 1521 C CA . ILE A 1 197 ? -2.320 -9.133 4.055 1.00 98.75 197 ILE A CA 1
ATOM 1522 C C . ILE A 1 197 ? -2.730 -10.395 3.294 1.00 98.75 197 ILE A C 1
ATOM 1524 O O . ILE A 1 197 ? -2.051 -11.414 3.343 1.00 98.75 197 ILE A O 1
ATOM 1528 N N . GLU A 1 198 ? -3.805 -10.316 2.523 1.00 98.56 198 GLU A N 1
ATOM 1529 C CA . GLU A 1 198 ? -4.186 -11.374 1.589 1.00 98.56 198 GLU A CA 1
ATOM 1530 C C . GLU A 1 198 ? -3.367 -11.272 0.295 1.00 98.56 198 GLU A C 1
ATOM 1532 O O . GLU A 1 198 ? -2.899 -12.277 -0.243 1.00 98.56 198 GLU A O 1
ATOM 1537 N N . ARG A 1 199 ? -3.198 -10.049 -0.231 1.00 98.38 199 ARG A N 1
ATOM 1538 C CA . ARG A 1 199 ? -2.604 -9.827 -1.556 1.00 98.38 199 ARG A CA 1
ATOM 1539 C C . ARG A 1 199 ? -1.939 -8.465 -1.682 1.00 98.38 19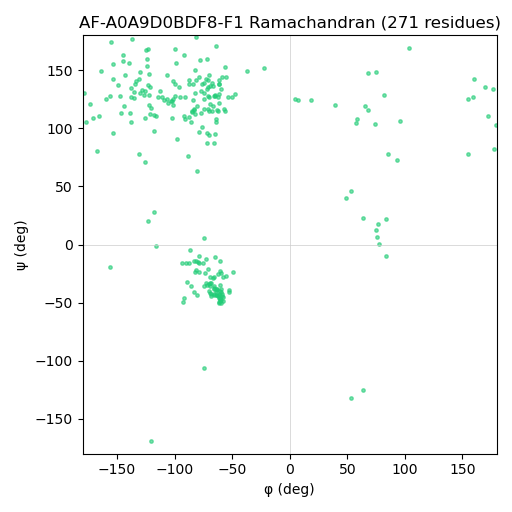9 ARG A C 1
ATOM 1541 O O . ARG A 1 199 ? -2.480 -7.458 -1.235 1.00 98.38 199 ARG A O 1
ATOM 1548 N N . VAL A 1 200 ? -0.818 -8.430 -2.397 1.00 98.62 200 VAL A N 1
ATOM 1549 C CA . VAL A 1 200 ? -0.145 -7.198 -2.831 1.00 98.62 200 VAL A CA 1
ATOM 1550 C C . VAL A 1 200 ? -0.003 -7.216 -4.348 1.00 98.62 200 VAL A C 1
ATOM 1552 O O . VAL A 1 200 ? 0.351 -8.243 -4.923 1.00 98.62 200 VAL A O 1
ATOM 1555 N N . LYS A 1 201 ? -0.261 -6.086 -5.011 1.00 98.31 201 LYS A N 1
ATOM 1556 C CA . LYS A 1 201 ? 0.012 -5.902 -6.443 1.00 98.31 201 LYS A CA 1
ATOM 1557 C C . LYS A 1 201 ? 0.609 -4.530 -6.715 1.00 98.31 201 LYS A C 1
ATOM 1559 O O . LYS A 1 201 ? 0.121 -3.515 -6.230 1.00 98.31 201 LYS A O 1
ATOM 1564 N N . VAL A 1 202 ? 1.655 -4.485 -7.536 1.00 98.12 202 VAL A N 1
ATOM 1565 C CA . VAL A 1 202 ? 2.213 -3.225 -8.041 1.00 98.12 202 VAL A CA 1
ATOM 1566 C C . VAL A 1 202 ? 1.413 -2.811 -9.272 1.00 98.12 202 VAL A C 1
ATOM 1568 O O . VAL A 1 202 ? 1.433 -3.506 -10.283 1.00 98.12 202 VAL A O 1
ATOM 1571 N N . LEU A 1 203 ? 0.710 -1.683 -9.183 1.00 98.19 203 LEU A N 1
ATOM 1572 C CA . LEU A 1 203 ? -0.234 -1.229 -10.206 1.00 98.19 203 LEU A CA 1
ATOM 1573 C C . LEU A 1 203 ? 0.440 -0.306 -11.219 1.00 98.19 203 LEU A C 1
ATOM 1575 O O . LEU A 1 203 ? 0.273 -0.466 -12.426 1.00 98.19 203 LEU A O 1
ATOM 1579 N N . ILE A 1 204 ? 1.228 0.658 -10.733 1.00 97.50 204 ILE A N 1
ATOM 1580 C CA . ILE A 1 204 ? 1.889 1.655 -11.582 1.00 97.50 204 ILE A CA 1
ATOM 1581 C C . ILE A 1 204 ? 3.320 1.877 -11.104 1.00 97.50 204 ILE A C 1
ATOM 1583 O O . ILE A 1 204 ? 3.553 2.208 -9.940 1.00 97.50 204 ILE A O 1
ATOM 1587 N N . PHE A 1 205 ? 4.279 1.754 -12.020 1.00 96.06 205 PHE A N 1
ATOM 1588 C CA . PHE A 1 205 ? 5.700 1.907 -11.728 1.00 96.06 205 PHE A CA 1
ATOM 1589 C C . PHE A 1 205 ? 6.394 2.758 -12.787 1.00 96.06 205 PHE A C 1
ATOM 1591 O O . PHE A 1 205 ? 6.323 2.483 -13.981 1.00 96.06 205 PHE A O 1
ATOM 1598 N N . ARG A 1 206 ? 7.083 3.815 -12.352 1.00 94.25 206 ARG A N 1
ATOM 1599 C CA . ARG A 1 206 ? 7.554 4.880 -13.256 1.00 94.25 206 ARG A CA 1
ATOM 1600 C C . ARG A 1 206 ? 9.079 4.992 -13.334 1.00 94.25 206 ARG A C 1
ATOM 1602 O O . ARG A 1 206 ? 9.590 5.864 -14.044 1.00 94.25 206 ARG A O 1
ATOM 1609 N N . GLU A 1 207 ? 9.808 4.168 -12.587 1.00 91.31 207 GLU A N 1
ATOM 1610 C CA . GLU A 1 207 ? 11.271 4.220 -12.519 1.00 91.31 207 GLU A CA 1
ATOM 1611 C C . GLU A 1 207 ? 11.944 3.305 -13.543 1.00 91.31 207 GLU A C 1
ATOM 1613 O O . GLU A 1 207 ? 11.323 2.414 -14.114 1.00 91.31 207 GLU A O 1
ATOM 1618 N N . SER A 1 208 ? 13.236 3.540 -13.785 1.00 90.25 208 SER A N 1
ATOM 1619 C CA . SER A 1 208 ? 14.018 2.784 -14.770 1.00 90.25 208 SER A CA 1
ATOM 1620 C C . SER A 1 208 ? 14.538 1.441 -14.258 1.00 90.25 208 SER A C 1
ATOM 1622 O O . SER A 1 208 ? 14.884 0.579 -15.061 1.00 90.25 208 SER A O 1
ATOM 1624 N N . ARG A 1 209 ? 14.647 1.267 -12.937 1.00 90.25 209 ARG A N 1
ATOM 1625 C CA . ARG A 1 209 ? 15.182 0.064 -12.282 1.00 90.25 209 ARG A CA 1
ATOM 1626 C C . ARG A 1 209 ? 14.353 -0.270 -11.057 1.00 90.25 209 ARG A C 1
ATOM 1628 O O . ARG A 1 209 ? 13.741 0.627 -10.485 1.00 90.25 209 ARG A O 1
ATOM 1635 N N . GLY A 1 210 ? 14.381 -1.531 -10.643 1.00 91.19 210 GLY A N 1
ATOM 1636 C CA . GLY A 1 210 ? 13.585 -1.995 -9.519 1.00 91.19 210 GLY A CA 1
ATOM 1637 C C . GLY A 1 210 ? 12.155 -2.344 -9.909 1.00 91.19 210 GLY A C 1
ATOM 1638 O O . GLY A 1 210 ? 11.293 -2.300 -9.043 1.00 91.19 210 GLY A O 1
ATOM 1639 N N . TRP A 1 211 ? 11.890 -2.640 -11.187 1.00 92.62 211 TRP A N 1
ATOM 1640 C CA . TRP A 1 211 ? 10.588 -3.118 -11.674 1.00 92.62 211 TRP A CA 1
ATOM 1641 C C . TRP A 1 211 ? 10.315 -4.565 -11.258 1.00 92.62 211 TRP A C 1
ATOM 1643 O O . TRP A 1 211 ? 9.183 -5.032 -11.353 1.00 92.62 211 TRP A O 1
ATOM 1653 N N . GLU A 1 212 ? 11.337 -5.258 -10.767 1.00 95.69 212 GLU A N 1
ATOM 1654 C CA . GLU A 1 212 ? 11.297 -6.634 -10.298 1.00 95.69 212 GLU A CA 1
ATOM 1655 C C . GLU A 1 212 ? 10.295 -6.822 -9.143 1.00 95.69 212 GLU A C 1
ATOM 1657 O O . GLU A 1 212 ? 9.724 -7.899 -8.999 1.00 95.69 212 GLU A O 1
ATOM 1662 N N . ILE A 1 213 ? 9.986 -5.753 -8.390 1.00 96.38 213 ILE A N 1
ATOM 1663 C CA . ILE A 1 213 ? 8.968 -5.754 -7.322 1.00 96.38 213 ILE A CA 1
ATOM 1664 C C . ILE A 1 213 ? 7.551 -6.095 -7.810 1.00 96.38 213 ILE A C 1
ATOM 1666 O O . ILE A 1 213 ? 6.658 -6.305 -6.999 1.00 96.38 213 ILE A O 1
ATOM 1670 N N . ARG A 1 214 ? 7.294 -6.081 -9.123 1.00 95.31 214 ARG A N 1
ATOM 1671 C CA . ARG A 1 214 ? 5.966 -6.392 -9.677 1.00 95.31 214 ARG A CA 1
ATOM 1672 C C . ARG A 1 214 ? 5.674 -7.891 -9.738 1.00 95.31 214 ARG A C 1
ATOM 1674 O O . ARG A 1 214 ? 4.536 -8.264 -9.999 1.00 95.31 214 ARG A O 1
ATOM 1681 N N . HIS A 1 215 ? 6.703 -8.726 -9.616 1.00 96.62 215 HIS A N 1
ATOM 1682 C CA . HIS A 1 215 ? 6.579 -10.162 -9.812 1.00 96.62 215 HIS A CA 1
ATOM 1683 C C . HIS A 1 215 ? 6.060 -10.870 -8.567 1.00 96.62 215 HIS A C 1
ATOM 1685 O O . HIS A 1 215 ? 6.356 -10.475 -7.438 1.00 96.62 215 HIS A O 1
ATOM 1691 N N . ASP A 1 216 ? 5.358 -11.977 -8.806 1.00 96.38 216 ASP A N 1
ATOM 1692 C CA . ASP A 1 216 ? 4.701 -12.745 -7.753 1.00 96.38 216 ASP A CA 1
ATOM 1693 C C . ASP A 1 216 ? 5.696 -13.272 -6.710 1.00 96.38 216 ASP A C 1
ATOM 1695 O O . ASP A 1 216 ? 5.408 -13.194 -5.522 1.00 96.38 216 ASP A O 1
ATOM 1699 N N . PHE A 1 217 ? 6.924 -13.647 -7.105 1.00 96.19 217 PHE A N 1
ATOM 1700 C CA . PHE A 1 217 ? 7.967 -14.089 -6.161 1.00 96.19 217 PHE A CA 1
ATOM 1701 C C . PHE A 1 217 ? 8.272 -13.065 -5.052 1.00 96.19 217 PHE A C 1
ATOM 1703 O O . PHE A 1 217 ? 8.747 -13.436 -3.980 1.00 96.19 217 PHE A O 1
ATOM 1710 N N . PHE A 1 218 ? 8.049 -11.774 -5.312 1.00 98.06 218 PHE A N 1
ATOM 1711 C CA . PHE A 1 218 ? 8.224 -10.713 -4.329 1.00 98.06 218 PHE A CA 1
ATOM 1712 C C . PHE A 1 218 ? 6.918 -10.412 -3.598 1.00 98.06 218 PHE A C 1
ATOM 1714 O O . PHE A 1 218 ? 6.896 -10.366 -2.371 1.00 98.06 218 PHE A O 1
ATOM 1721 N N . THR A 1 219 ? 5.816 -10.220 -4.330 1.00 97.81 219 THR A N 1
ATOM 1722 C CA . THR A 1 219 ? 4.537 -9.840 -3.712 1.00 97.81 219 THR A CA 1
ATOM 1723 C C . THR A 1 219 ? 3.920 -10.954 -2.867 1.00 97.81 219 THR A C 1
ATOM 1725 O O . THR A 1 219 ? 3.227 -10.653 -1.899 1.00 97.81 219 THR A O 1
ATOM 1728 N N . ASP A 1 220 ? 4.193 -12.224 -3.172 1.00 98.19 220 ASP A N 1
ATOM 1729 C CA . ASP A 1 220 ? 3.684 -13.365 -2.402 1.00 98.19 220 ASP A CA 1
ATOM 1730 C C . ASP A 1 220 ? 4.330 -13.498 -1.019 1.00 98.19 220 ASP A C 1
ATOM 1732 O O . ASP A 1 220 ? 3.713 -14.062 -0.117 1.00 98.19 220 ASP A O 1
ATOM 1736 N N . GLN A 1 221 ? 5.514 -12.915 -0.797 1.00 98.44 221 GLN A N 1
ATOM 1737 C CA . GLN A 1 221 ? 6.165 -12.916 0.521 1.00 98.44 221 GLN A CA 1
ATOM 1738 C C . GLN A 1 221 ? 5.327 -12.185 1.584 1.00 98.44 221 GLN A C 1
ATOM 1740 O O . GLN A 1 221 ? 5.402 -12.491 2.776 1.00 98.44 221 GLN A O 1
ATOM 1745 N N . PHE A 1 222 ? 4.478 -11.248 1.147 1.00 98.56 222 PHE A N 1
ATOM 1746 C CA . PHE A 1 222 ? 3.575 -10.487 2.007 1.00 98.56 222 PHE A CA 1
ATOM 1747 C C . PHE A 1 222 ? 2.319 -11.262 2.415 1.00 98.56 222 PHE A C 1
ATOM 1749 O O . PHE A 1 222 ? 1.576 -10.782 3.264 1.00 98.56 222 PHE A O 1
ATOM 1756 N N . ARG A 1 223 ? 2.040 -12.430 1.826 1.00 98.19 223 ARG A N 1
ATOM 1757 C CA . ARG A 1 223 ? 0.820 -13.192 2.119 1.00 98.19 223 ARG A CA 1
ATOM 1758 C C . ARG A 1 223 ? 0.786 -13.622 3.582 1.00 98.19 223 ARG A C 1
ATOM 1760 O O . ARG A 1 223 ? 1.711 -14.276 4.045 1.00 98.19 223 ARG A O 1
ATOM 1767 N N . ASP A 1 224 ? -0.298 -13.309 4.277 1.00 98.31 224 ASP A N 1
ATOM 1768 C CA . ASP A 1 224 ? -0.482 -13.510 5.716 1.00 98.31 224 ASP A CA 1
ATOM 1769 C C . ASP A 1 224 ? 0.497 -12.698 6.596 1.00 98.31 224 ASP A C 1
ATOM 1771 O O . ASP A 1 224 ? 0.779 -13.056 7.736 1.00 98.31 224 ASP A O 1
ATOM 1775 N N . ALA A 1 225 ? 1.054 -11.598 6.082 1.00 98.50 225 ALA A N 1
ATOM 1776 C CA . ALA A 1 225 ? 1.804 -10.657 6.913 1.00 98.50 225 ALA A CA 1
ATOM 1777 C C . ALA A 1 225 ? 0.853 -9.826 7.788 1.00 98.50 225 ALA A C 1
ATOM 1779 O O . ALA A 1 225 ? -0.193 -9.365 7.320 1.00 98.50 225 ALA A O 1
ATOM 1780 N N . GLY A 1 226 ? 1.241 -9.606 9.042 1.00 98.31 226 GLY A N 1
ATOM 1781 C CA . GLY A 1 226 ? 0.592 -8.702 9.992 1.00 98.31 226 GLY A CA 1
ATOM 1782 C C . GLY A 1 226 ? 1.541 -7.605 10.479 1.00 98.31 226 GLY A C 1
ATOM 1783 O O . GLY A 1 226 ? 2.630 -7.421 9.932 1.00 98.31 226 GLY A O 1
ATOM 1784 N N . LEU A 1 227 ? 1.118 -6.868 11.510 1.00 97.69 227 LEU A N 1
ATOM 1785 C CA . LEU A 1 227 ? 1.995 -5.952 12.243 1.00 97.69 227 LEU A CA 1
ATOM 1786 C C . LEU A 1 227 ? 2.446 -6.577 13.563 1.00 97.69 227 LEU A C 1
ATOM 1788 O O . LEU A 1 227 ? 1.644 -7.195 14.261 1.00 97.69 227 LEU A O 1
ATOM 1792 N N . ASN A 1 228 ? 3.708 -6.361 13.923 1.00 95.69 228 ASN A N 1
ATOM 1793 C CA . ASN A 1 228 ? 4.225 -6.635 15.259 1.00 95.69 228 ASN A CA 1
ATOM 1794 C C . ASN A 1 228 ? 3.886 -5.493 16.240 1.00 95.69 228 ASN A C 1
ATOM 1796 O O . ASN A 1 228 ? 3.308 -4.467 15.870 1.00 95.69 228 ASN A O 1
ATOM 1800 N N . GLU A 1 229 ? 4.281 -5.648 17.506 1.00 91.50 229 GLU A N 1
ATOM 1801 C CA . GLU A 1 229 ? 4.052 -4.651 18.565 1.00 91.50 229 GLU A CA 1
ATOM 1802 C C . GLU A 1 229 ? 4.717 -3.293 18.276 1.00 91.50 229 GLU A C 1
ATOM 1804 O O . GLU A 1 229 ? 4.291 -2.258 18.789 1.00 91.50 229 GLU A O 1
ATOM 1809 N N . GLN A 1 230 ? 5.750 -3.279 17.432 1.00 89.75 230 GLN A N 1
ATOM 1810 C CA . GLN A 1 230 ? 6.485 -2.085 17.020 1.00 89.75 230 GLN A CA 1
ATOM 1811 C C . GLN A 1 230 ? 5.843 -1.379 15.810 1.00 89.75 230 GLN A C 1
ATOM 1813 O O . GLN A 1 230 ? 6.281 -0.291 15.430 1.00 89.75 230 GLN A O 1
ATOM 1818 N N . GLY A 1 231 ? 4.783 -1.949 15.223 1.00 89.25 231 GLY A N 1
ATOM 1819 C CA . GLY A 1 231 ? 4.108 -1.413 14.037 1.00 89.25 231 GLY A CA 1
ATOM 1820 C C . GLY A 1 231 ? 4.858 -1.668 12.726 1.00 89.25 231 GLY A C 1
ATOM 1821 O O . GLY A 1 231 ? 4.591 -1.001 11.725 1.00 89.25 231 GLY A O 1
ATOM 1822 N N . GLU A 1 232 ? 5.796 -2.612 12.729 1.00 93.38 232 GLU A N 1
ATOM 1823 C CA . GLU A 1 232 ? 6.492 -3.116 11.546 1.00 93.38 232 GLU A CA 1
ATOM 1824 C C . GLU A 1 232 ? 5.861 -4.437 11.092 1.00 93.38 232 GLU A C 1
ATOM 1826 O O . GLU A 1 232 ? 5.052 -5.019 11.809 1.00 93.38 232 GLU A O 1
ATOM 1831 N N . LEU A 1 233 ? 6.216 -4.921 9.898 1.00 97.50 233 LEU A N 1
ATOM 1832 C CA . LEU A 1 233 ? 5.749 -6.234 9.446 1.00 97.50 233 LEU A CA 1
ATOM 1833 C C . LEU A 1 233 ? 6.256 -7.328 10.396 1.00 97.50 233 LEU A C 1
ATOM 1835 O O . LEU A 1 233 ? 7.418 -7.319 10.792 1.00 97.50 233 LEU A O 1
ATOM 1839 N N . ASP A 1 234 ? 5.394 -8.287 10.718 1.00 97.44 234 ASP A N 1
ATOM 1840 C CA . ASP A 1 234 ? 5.695 -9.419 11.608 1.00 97.44 234 ASP A CA 1
ATOM 1841 C C . ASP A 1 234 ? 6.579 -10.508 10.976 1.00 97.44 234 ASP A C 1
ATOM 1843 O O . ASP A 1 234 ? 6.820 -11.555 11.576 1.00 97.44 234 ASP A O 1
ATOM 1847 N N . ARG A 1 235 ? 7.061 -10.261 9.760 1.00 95.31 235 ARG A N 1
ATOM 1848 C CA . ARG A 1 235 ? 7.911 -11.162 8.996 1.00 95.31 235 ARG A CA 1
ATOM 1849 C C . ARG A 1 235 ? 8.926 -10.401 8.168 1.00 95.31 235 ARG A C 1
ATOM 1851 O O . ARG A 1 235 ? 8.713 -9.247 7.776 1.00 95.31 235 ARG A O 1
ATOM 1858 N N . ASP A 1 236 ? 9.986 -11.112 7.826 1.00 95.50 236 ASP A N 1
ATOM 1859 C CA . ASP A 1 236 ? 10.979 -10.624 6.891 1.00 95.50 236 ASP A CA 1
ATOM 1860 C C . ASP A 1 236 ? 10.507 -10.771 5.446 1.00 95.50 236 ASP A C 1
ATOM 1862 O O . ASP A 1 236 ? 9.816 -11.718 5.073 1.00 95.50 236 ASP A O 1
ATOM 1866 N N . ILE A 1 237 ? 10.886 -9.782 4.641 1.00 97.56 237 ILE A N 1
ATOM 1867 C CA . ILE A 1 237 ? 10.654 -9.742 3.201 1.00 97.56 237 ILE A CA 1
ATOM 1868 C C . ILE A 1 237 ? 12.021 -9.609 2.549 1.00 97.56 237 ILE A C 1
ATOM 1870 O O . ILE A 1 237 ? 12.730 -8.618 2.787 1.00 97.56 237 ILE A O 1
ATOM 1874 N N . ASP A 1 238 ? 12.365 -10.591 1.727 1.00 97.38 238 ASP A N 1
ATOM 1875 C CA . ASP A 1 238 ? 13.624 -10.649 1.013 1.00 97.38 238 ASP A CA 1
ATOM 1876 C C . ASP A 1 238 ? 13.768 -9.455 0.072 1.00 97.38 238 ASP A C 1
ATOM 1878 O O . ASP A 1 238 ? 12.847 -9.009 -0.624 1.00 97.38 238 ASP A O 1
ATOM 1882 N N . GLY A 1 239 ? 14.980 -8.911 0.062 1.00 96.81 239 GLY A N 1
ATOM 1883 C CA . GLY A 1 239 ? 15.348 -7.850 -0.855 1.00 96.81 239 GLY A CA 1
ATOM 1884 C C . GLY A 1 239 ? 15.495 -8.355 -2.286 1.00 96.81 239 GLY A C 1
ATOM 1885 O O . GLY A 1 239 ? 15.765 -9.523 -2.545 1.00 96.81 239 GLY A O 1
ATOM 1886 N N . ILE A 1 240 ? 15.413 -7.420 -3.228 1.00 96.00 240 ILE A N 1
ATOM 1887 C CA . ILE A 1 240 ? 15.823 -7.640 -4.612 1.00 96.00 240 ILE A CA 1
ATOM 1888 C C . ILE A 1 240 ? 17.074 -6.804 -4.873 1.00 96.00 240 ILE A C 1
ATOM 1890 O O . ILE A 1 240 ? 17.091 -5.587 -4.640 1.00 96.00 240 ILE A O 1
ATOM 1894 N N . SER A 1 241 ? 18.122 -7.459 -5.369 1.00 94.00 241 SER A N 1
ATOM 1895 C CA . SER A 1 241 ? 19.381 -6.819 -5.749 1.00 94.00 241 SER A CA 1
ATOM 1896 C C . SER A 1 241 ? 19.141 -5.661 -6.719 1.00 94.00 241 SER A C 1
ATOM 1898 O O . SER A 1 241 ? 18.483 -5.815 -7.742 1.00 94.00 241 SER A O 1
ATOM 1900 N N . GLY A 1 242 ? 19.663 -4.476 -6.393 1.00 93.69 242 GLY A N 1
ATOM 1901 C CA . GLY A 1 242 ? 19.492 -3.272 -7.216 1.00 93.69 242 GLY A CA 1
ATOM 1902 C C . GLY A 1 242 ? 18.129 -2.574 -7.095 1.00 93.69 242 GLY A C 1
ATOM 1903 O O . GLY A 1 242 ? 17.942 -1.525 -7.711 1.00 93.69 242 GLY A O 1
ATOM 1904 N N . ALA A 1 243 ? 17.210 -3.088 -6.269 1.00 95.75 243 ALA A N 1
ATOM 1905 C CA . ALA A 1 243 ? 15.861 -2.546 -6.079 1.00 95.75 243 ALA A CA 1
ATOM 1906 C C . ALA A 1 243 ? 15.548 -2.180 -4.614 1.00 95.75 243 ALA A C 1
ATOM 1908 O O . ALA A 1 243 ? 14.385 -2.062 -4.234 1.00 95.75 243 ALA A O 1
ATOM 1909 N N . THR A 1 244 ? 16.568 -1.977 -3.774 1.00 95.94 244 THR A N 1
ATOM 1910 C CA . THR A 1 244 ? 16.420 -1.771 -2.320 1.00 95.94 244 THR A CA 1
ATOM 1911 C C . THR A 1 244 ? 15.439 -0.652 -1.952 1.00 95.94 244 THR A C 1
ATOM 1913 O O . THR A 1 244 ? 14.652 -0.808 -1.021 1.00 95.94 244 THR A O 1
ATOM 1916 N N . LEU A 1 245 ? 15.451 0.470 -2.681 1.00 96.62 245 LEU A N 1
ATOM 1917 C CA . LEU A 1 245 ? 14.536 1.591 -2.422 1.00 96.62 245 LEU A CA 1
ATOM 1918 C C . LEU A 1 245 ? 13.086 1.240 -2.776 1.00 96.62 245 LEU A C 1
ATOM 1920 O O . LEU A 1 245 ? 12.185 1.529 -1.992 1.00 96.62 245 LEU A O 1
ATOM 1924 N N . SER A 1 246 ? 12.869 0.551 -3.898 1.00 96.88 246 SER A N 1
ATOM 1925 C CA . SER A 1 246 ? 11.551 0.060 -4.309 1.00 96.88 246 SER A CA 1
ATOM 1926 C C . SER A 1 246 ? 11.001 -0.972 -3.320 1.00 96.88 246 SER A C 1
ATOM 1928 O O . SER A 1 246 ? 9.846 -0.877 -2.914 1.00 96.88 246 SER A O 1
ATOM 1930 N N . VAL A 1 247 ? 11.838 -1.907 -2.856 1.00 97.81 247 VAL A N 1
ATOM 1931 C CA . VAL A 1 247 ? 11.461 -2.892 -1.827 1.00 97.81 247 VAL A CA 1
ATOM 1932 C C . VAL A 1 247 ? 11.065 -2.196 -0.527 1.00 97.81 247 VAL A C 1
ATOM 1934 O O . VAL A 1 247 ? 10.018 -2.496 0.047 1.00 97.81 247 VAL A O 1
ATOM 1937 N N . ARG A 1 248 ? 11.863 -1.221 -0.073 1.00 97.38 248 ARG A N 1
ATOM 1938 C CA . ARG A 1 248 ? 11.558 -0.446 1.136 1.00 97.38 248 ARG A CA 1
ATOM 1939 C C . ARG A 1 248 ? 10.240 0.318 1.006 1.00 97.38 248 ARG A C 1
ATOM 1941 O O . ARG A 1 248 ? 9.493 0.375 1.979 1.00 97.38 248 ARG A O 1
ATOM 1948 N N . ALA A 1 249 ? 9.957 0.886 -0.166 1.00 97.62 249 ALA A N 1
ATOM 1949 C CA . ALA A 1 249 ? 8.701 1.576 -0.438 1.00 97.62 249 ALA A CA 1
ATOM 1950 C C . ALA A 1 249 ? 7.499 0.626 -0.302 1.00 97.62 249 ALA A C 1
ATOM 1952 O O . ALA A 1 249 ? 6.576 0.921 0.453 1.00 97.62 249 ALA A O 1
ATOM 1953 N N . ILE A 1 250 ? 7.539 -0.557 -0.929 1.00 98.31 250 ILE A N 1
ATOM 1954 C CA . ILE A 1 250 ? 6.443 -1.535 -0.815 1.00 98.31 250 ILE A CA 1
ATOM 1955 C C . ILE A 1 250 ? 6.283 -2.052 0.621 1.00 98.31 250 ILE A C 1
ATOM 1957 O O . ILE A 1 250 ? 5.156 -2.136 1.102 1.00 98.31 250 ILE A O 1
ATOM 1961 N N . ARG A 1 251 ? 7.379 -2.318 1.349 1.00 98.25 251 ARG A N 1
ATOM 1962 C CA . ARG A 1 251 ? 7.319 -2.716 2.771 1.00 98.25 251 ARG A CA 1
ATOM 1963 C C . ARG A 1 251 ? 6.624 -1.669 3.643 1.00 98.25 251 ARG A C 1
ATOM 1965 O O . ARG A 1 251 ? 5.775 -2.016 4.459 1.00 98.25 251 ARG A O 1
ATOM 1972 N N . LYS A 1 252 ? 6.951 -0.389 3.452 1.00 97.75 252 LYS A N 1
ATOM 1973 C CA . LYS A 1 252 ? 6.298 0.720 4.161 1.00 97.75 252 LYS A CA 1
ATOM 1974 C C . LYS A 1 252 ? 4.815 0.825 3.822 1.00 97.75 252 LYS A C 1
ATOM 1976 O O . LYS A 1 252 ? 4.005 1.012 4.722 1.00 97.75 252 LYS A O 1
ATOM 1981 N N . LEU A 1 253 ? 4.460 0.689 2.545 1.00 98.38 253 LEU A N 1
ATOM 1982 C CA . LEU A 1 253 ? 3.064 0.729 2.113 1.00 98.38 253 LEU A CA 1
ATOM 1983 C C . LEU A 1 253 ? 2.248 -0.450 2.653 1.00 98.38 253 LEU A C 1
ATOM 1985 O O . LEU A 1 253 ? 1.110 -0.249 3.060 1.00 98.38 253 LEU A O 1
ATOM 1989 N N . ALA A 1 254 ? 2.837 -1.645 2.723 1.00 98.62 254 ALA A N 1
ATOM 1990 C CA . ALA A 1 254 ? 2.217 -2.816 3.338 1.00 98.62 254 ALA A CA 1
ATOM 1991 C C . ALA A 1 254 ? 1.907 -2.572 4.824 1.00 98.62 254 ALA A C 1
ATOM 1993 O O . ALA A 1 254 ? 0.773 -2.760 5.263 1.00 98.62 254 ALA A O 1
ATOM 1994 N N . ALA A 1 255 ? 2.888 -2.067 5.580 1.00 98.44 255 ALA A N 1
ATOM 1995 C CA . ALA A 1 255 ? 2.688 -1.714 6.982 1.00 98.44 255 ALA A CA 1
ATOM 1996 C C . ALA A 1 255 ? 1.652 -0.586 7.154 1.00 98.44 255 ALA A C 1
ATOM 1998 O O . ALA A 1 255 ? 0.815 -0.635 8.054 1.00 98.44 255 ALA A O 1
ATOM 1999 N N . LEU A 1 256 ? 1.658 0.409 6.259 1.00 98.38 256 LEU A N 1
ATOM 2000 C CA . LEU A 1 256 ? 0.665 1.482 6.245 1.00 98.38 256 LEU A CA 1
ATOM 2001 C C . LEU A 1 256 ? -0.753 0.951 5.993 1.00 98.38 256 LEU A C 1
ATOM 2003 O O . LEU A 1 256 ? -1.677 1.381 6.679 1.00 98.38 256 LEU A O 1
ATOM 2007 N N . ALA A 1 257 ? -0.934 0.034 5.038 1.00 98.44 257 ALA A N 1
ATOM 2008 C CA . ALA A 1 257 ? -2.233 -0.568 4.740 1.00 98.44 257 ALA A CA 1
ATOM 2009 C C . ALA A 1 257 ? -2.796 -1.305 5.962 1.00 98.44 257 ALA A C 1
ATOM 2011 O O . ALA A 1 257 ? -3.933 -1.052 6.352 1.00 98.44 257 ALA A O 1
ATOM 2012 N N . LEU A 1 258 ? -1.978 -2.133 6.620 1.00 98.44 258 LEU A N 1
ATOM 2013 C CA . LEU A 1 258 ? -2.355 -2.834 7.852 1.00 98.44 258 LEU A CA 1
ATOM 2014 C C . LEU A 1 258 ? -2.689 -1.868 8.997 1.00 98.44 258 LEU A C 1
ATOM 2016 O O . LEU A 1 258 ? -3.688 -2.040 9.693 1.00 98.44 258 LEU A O 1
ATOM 2020 N N . TYR A 1 259 ? -1.886 -0.815 9.172 1.00 97.69 259 TYR A N 1
ATOM 2021 C CA . TYR A 1 259 ? -2.142 0.206 10.185 1.00 97.69 259 TYR A CA 1
ATOM 2022 C C . TYR A 1 259 ? -3.486 0.910 9.945 1.00 97.69 259 TYR A C 1
ATOM 2024 O O . TYR A 1 259 ? -4.268 1.096 10.877 1.00 97.69 259 TYR A O 1
ATOM 2032 N N . LEU A 1 260 ? -3.773 1.307 8.701 1.00 97.12 260 LEU A N 1
ATOM 2033 C CA . LEU A 1 260 ? -5.031 1.968 8.358 1.00 97.12 260 LEU A CA 1
ATOM 2034 C C . LEU A 1 260 ? -6.230 1.015 8.448 1.00 97.12 260 LEU A C 1
ATOM 2036 O O . LEU A 1 260 ? -7.293 1.452 8.891 1.00 97.12 260 LEU A O 1
ATOM 2040 N N . ASP A 1 261 ? -6.070 -0.262 8.099 1.00 97.38 261 ASP A N 1
ATOM 2041 C CA . ASP A 1 261 ? -7.104 -1.286 8.277 1.00 97.38 261 ASP A CA 1
ATOM 2042 C C . ASP A 1 261 ? -7.492 -1.434 9.751 1.00 97.38 261 ASP A C 1
ATOM 2044 O O . ASP A 1 261 ? -8.664 -1.270 10.091 1.00 97.38 261 ASP A O 1
ATOM 2048 N N . ALA A 1 262 ? -6.510 -1.584 10.644 1.00 95.38 262 ALA A N 1
ATOM 2049 C CA . ALA A 1 262 ? -6.752 -1.665 12.084 1.00 95.38 262 ALA A CA 1
ATOM 2050 C C . ALA A 1 262 ? -7.438 -0.402 12.640 1.00 95.38 262 ALA A C 1
ATOM 2052 O O . ALA A 1 262 ? -8.312 -0.473 13.503 1.00 95.38 262 ALA A O 1
ATOM 2053 N N . GLN A 1 263 ? -7.069 0.779 12.137 1.00 93.44 263 GLN A N 1
ATOM 2054 C CA . GLN A 1 263 ? -7.674 2.043 12.566 1.00 93.44 263 GLN A CA 1
ATOM 2055 C C . GLN A 1 263 ? -9.098 2.238 12.038 1.00 93.44 263 GLN A C 1
ATOM 2057 O O . GLN A 1 263 ? -9.896 2.881 12.712 1.00 93.44 263 GLN A O 1
ATOM 2062 N N . THR A 1 264 ? -9.414 1.744 10.839 1.00 91.88 264 THR A N 1
ATOM 2063 C CA . THR A 1 264 ? -10.728 1.936 10.202 1.00 91.88 264 THR A CA 1
ATOM 2064 C C . THR A 1 264 ? -11.728 0.850 10.567 1.00 91.88 264 THR A C 1
ATOM 2066 O O . THR A 1 264 ? -12.894 1.178 10.755 1.00 91.88 264 THR A O 1
ATOM 2069 N N . GLY A 1 265 ? -11.286 -0.389 10.806 1.00 80.62 265 GLY A N 1
ATOM 2070 C CA . GLY A 1 265 ? -12.139 -1.445 11.365 1.00 80.62 265 GLY A CA 1
ATOM 2071 C C . GLY A 1 265 ? -12.744 -1.069 12.726 1.00 80.62 265 GLY A C 1
ATOM 2072 O O . GLY A 1 265 ? -13.858 -1.472 13.039 1.00 80.62 265 GLY A O 1
ATOM 2073 N N . ASN A 1 266 ? -12.064 -0.210 13.494 1.00 64.56 266 ASN A N 1
ATOM 2074 C CA . ASN A 1 266 ? -12.575 0.332 14.758 1.00 64.56 266 ASN A CA 1
ATOM 2075 C C . ASN A 1 266 ? -13.536 1.528 14.585 1.00 64.56 266 ASN A C 1
ATOM 2077 O O . ASN A 1 266 ? -14.194 1.925 15.543 1.00 64.56 266 ASN A O 1
ATOM 2081 N N . GLN A 1 267 ? -13.599 2.145 13.400 1.00 55.28 267 GLN A N 1
ATOM 2082 C CA . GLN A 1 267 ? -14.404 3.347 13.133 1.00 55.28 267 GLN A CA 1
ATOM 2083 C C . GLN A 1 267 ? -15.796 3.022 12.579 1.00 55.28 267 GLN A C 1
ATOM 2085 O O . GLN A 1 267 ? -16.682 3.861 12.696 1.00 55.28 267 GLN A O 1
ATOM 2090 N N . ASP A 1 268 ? -16.042 1.803 12.090 1.00 49.28 268 ASP A N 1
ATOM 2091 C CA . ASP A 1 268 ? -17.400 1.353 11.732 1.00 49.28 268 ASP A CA 1
ATOM 2092 C C . ASP A 1 268 ? -18.337 1.266 12.965 1.00 49.28 268 ASP A C 1
ATOM 2094 O O . ASP A 1 268 ? -19.554 1.190 12.819 1.00 49.28 268 ASP A O 1
ATOM 2098 N N . VAL A 1 269 ? -17.794 1.371 14.189 1.00 45.72 269 VAL A N 1
ATOM 2099 C CA . VAL A 1 269 ? -18.556 1.513 15.450 1.00 45.72 269 VAL A CA 1
ATOM 2100 C C . VAL A 1 269 ? -18.816 2.984 15.821 1.00 45.72 269 VAL A C 1
ATOM 2102 O O . VAL A 1 269 ? -19.695 3.286 16.624 1.00 45.72 269 VAL A O 1
ATOM 2105 N N . GLN A 1 270 ? -18.097 3.932 15.222 1.00 35.88 270 GLN A N 1
ATOM 2106 C CA . GLN A 1 270 ? -18.263 5.366 15.459 1.00 35.88 270 GLN A CA 1
ATOM 2107 C C . GLN A 1 270 ? -18.357 6.093 14.123 1.00 35.88 270 GLN A C 1
ATOM 2109 O O . GLN A 1 270 ? -17.406 6.725 13.671 1.00 35.88 270 GLN A O 1
ATOM 2114 N N . THR A 1 271 ? -19.529 6.009 13.496 1.00 35.25 271 THR A N 1
ATOM 2115 C CA . THR A 1 271 ? -19.907 6.935 12.421 1.00 35.25 271 THR A CA 1
ATOM 2116 C C . THR A 1 271 ? -19.953 8.361 12.985 1.00 35.25 271 THR A C 1
ATOM 2118 O O . THR A 1 271 ? -20.616 8.563 14.004 1.00 35.25 271 THR A O 1
ATOM 2121 N N . PRO A 1 272 ? -19.300 9.358 12.363 1.00 38.22 272 PRO A N 1
ATOM 2122 C CA . PRO A 1 272 ? -19.500 10.752 12.742 1.00 38.22 272 PRO A CA 1
ATOM 2123 C C . PRO A 1 272 ? -19.926 11.630 11.548 1.00 38.22 272 PRO A C 1
ATOM 2125 O O . PRO A 1 272 ? -19.596 11.327 10.399 1.00 38.22 272 PRO A O 1
ATOM 2128 N N . PRO A 1 273 ? -20.383 12.848 11.860 1.00 42.06 273 PRO A N 1
ATOM 2129 C CA . PRO A 1 273 ? -21.772 13.256 12.086 1.00 42.06 273 PRO A CA 1
ATOM 2130 C C . PRO A 1 273 ? -22.612 13.429 10.806 1.00 42.06 273 PRO A C 1
ATOM 2132 O O . PRO A 1 273 ? -22.028 13.626 9.715 1.00 42.06 273 PRO A O 1
#

Foldseek 3Di:
DDDDDDDDDDDDDDDDDDDDDDDDDDDDDDDDDDDDDDDDDDDDDDDDDDDPDDDDDDDDDDDDDDDDDDDDDDDDDDDDDDDDDDPPDDDDPPPPDPDPVVVVVVVVVVPDDPQQWDQPADPLRVQCVQVVNDFDDKDWDFLDDVNQVVLCVLQVHGAPDRIWIKTDDPQKIKGWGWDDQPHDIWTKIFIGGNLATQWIAGRIGGDPDQPCCRDCVQGVQRHRWHADPVLFTPDDGDDDPPRNSVSSRVRSVSSVVSVVSVVVVVCVVPDDD

Mean predicted aligned error: 19.07 Å